Protein AF-A0A085ASD5-F1 (afdb_monomer_lite)

Foldseek 3Di:
DPPVVQDPDKDWQDDPPVVQVVVCVVPPFDLVLLLVLLVVLLLVLQVVLLVQLLVLCCQAFVFPDSVVQCVQFDRWDWAPDPDSDHITTITDGNQAWDFQLGFDFDKDWDDDDDQPDADPVPRHGDDPVRPPDFGKIWTAGPHNLGIDIDTQWDADPVSSWIWHADPVRDIDTDTRRRCPVSVVVSVVPRSVCSNVSSVVSSVVSSVVCVVVVVSVVVVD

Organism: NCBI:txid1005994

Structure (mmCIF, N/CA/C/O backbone):
data_AF-A0A085ASD5-F1
#
_entry.id   AF-A0A085ASD5-F1
#
loop_
_atom_site.group_PDB
_atom_site.id
_atom_site.type_symbol
_atom_site.label_atom_id
_atom_site.label_alt_id
_atom_site.label_comp_id
_atom_site.label_asym_id
_atom_site.label_entity_id
_atom_site.label_seq_id
_atom_site.pdbx_PDB_ins_code
_atom_site.Cartn_x
_atom_site.Cartn_y
_atom_site.Cartn_z
_atom_site.occupancy
_atom_site.B_iso_or_equiv
_atom_site.auth_seq_id
_atom_site.auth_comp_id
_atom_site.auth_asym_id
_atom_site.auth_atom_id
_atom_site.pdbx_PDB_model_num
ATOM 1 N N . MET A 1 1 ? -14.469 -1.969 -24.302 1.00 34.47 1 MET A N 1
ATOM 2 C CA . MET A 1 1 ? -14.494 -3.215 -23.502 1.00 34.47 1 MET A CA 1
ATOM 3 C C . MET A 1 1 ? -13.317 -3.413 -22.523 1.00 34.47 1 MET A C 1
ATOM 5 O O . MET A 1 1 ? -13.293 -4.420 -21.838 1.00 34.47 1 MET A O 1
ATOM 9 N N . ALA A 1 2 ? -12.369 -2.471 -22.358 1.00 28.56 2 ALA A N 1
ATOM 10 C CA . ALA A 1 2 ? -11.235 -2.626 -21.415 1.00 28.56 2 ALA A CA 1
ATOM 11 C C . ALA A 1 2 ? -11.349 -1.794 -20.113 1.00 28.56 2 ALA A C 1
ATOM 13 O O . ALA A 1 2 ? -10.439 -1.814 -19.290 1.00 28.56 2 ALA A O 1
ATOM 14 N N . ARG A 1 3 ? -12.439 -1.031 -19.936 1.00 26.61 3 ARG A N 1
ATOM 15 C CA . ARG A 1 3 ? -12.666 -0.159 -18.766 1.00 26.61 3 ARG A CA 1
ATOM 16 C C . ARG A 1 3 ? -13.569 -0.774 -17.691 1.00 26.61 3 ARG A C 1
ATOM 18 O O . ARG A 1 3 ? -13.494 -0.336 -16.552 1.00 26.61 3 ARG A O 1
ATOM 25 N N . GLU A 1 4 ? -14.362 -1.792 -18.022 1.00 27.16 4 GLU A N 1
ATOM 26 C CA . GLU A 1 4 ? -15.322 -2.406 -17.084 1.00 27.16 4 GLU A CA 1
ATOM 27 C C . GLU A 1 4 ? -14.707 -3.450 -16.145 1.00 27.16 4 GLU A C 1
ATOM 29 O O . GLU A 1 4 ? -15.242 -3.700 -15.072 1.00 27.16 4 GLU A O 1
ATOM 34 N N . ARG A 1 5 ? -13.534 -4.006 -16.465 1.00 30.27 5 ARG A N 1
ATOM 35 C CA . ARG A 1 5 ? -12.870 -5.021 -15.621 1.00 30.27 5 ARG A CA 1
ATOM 36 C C . ARG A 1 5 ? -12.069 -4.446 -14.436 1.00 30.27 5 ARG A C 1
ATOM 38 O O . ARG A 1 5 ? -11.210 -5.128 -13.898 1.00 30.27 5 ARG A O 1
ATOM 45 N N . VAL A 1 6 ? -12.304 -3.192 -14.037 1.00 39.44 6 VAL A N 1
ATOM 46 C CA . VAL A 1 6 ? -11.441 -2.451 -13.085 1.00 39.44 6 VAL A CA 1
ATOM 47 C C . VAL A 1 6 ? -11.936 -2.491 -11.623 1.00 39.44 6 VAL A C 1
ATOM 49 O O . VAL A 1 6 ? -11.286 -1.917 -10.757 1.00 39.44 6 VAL A O 1
ATOM 52 N N . LEU A 1 7 ? -13.058 -3.146 -11.292 1.00 36.91 7 LEU A N 1
ATOM 53 C CA . LEU A 1 7 ? -13.771 -2.813 -10.038 1.00 36.91 7 LEU A CA 1
ATOM 54 C C . LEU A 1 7 ? -14.127 -3.930 -9.039 1.00 36.91 7 LEU A C 1
ATOM 56 O O . LEU A 1 7 ? -14.808 -3.628 -8.066 1.00 36.91 7 LEU A O 1
ATOM 60 N N . HIS A 1 8 ? -13.662 -5.174 -9.172 1.00 36.97 8 HIS A N 1
ATOM 61 C CA . HIS A 1 8 ? -14.221 -6.264 -8.345 1.00 36.97 8 HIS A CA 1
ATOM 62 C C . HIS A 1 8 ? -13.188 -7.047 -7.523 1.00 36.97 8 HIS A C 1
ATOM 64 O O . HIS A 1 8 ? -13.174 -8.268 -7.552 1.00 36.97 8 HIS A O 1
ATOM 70 N N . GLY A 1 9 ? -12.342 -6.342 -6.768 1.00 44.03 9 GLY A N 1
ATOM 71 C CA . GLY A 1 9 ? -11.476 -6.943 -5.745 1.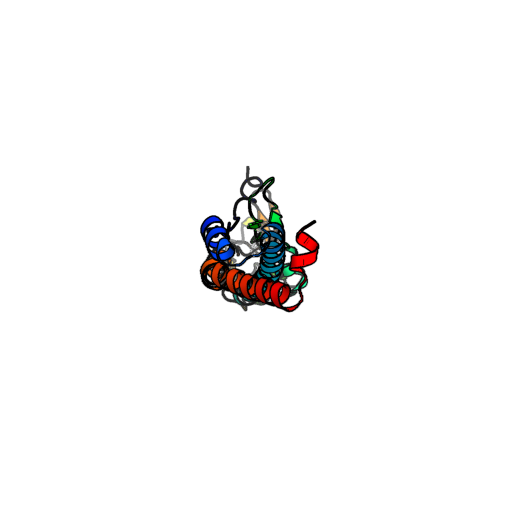00 44.03 9 GLY A CA 1
ATOM 72 C C . GLY A 1 9 ? -11.807 -6.359 -4.378 1.00 44.03 9 GLY A C 1
ATOM 73 O O . GLY A 1 9 ? -11.183 -5.389 -3.953 1.00 44.03 9 GLY A O 1
ATOM 74 N N . ASN A 1 10 ? -12.849 -6.879 -3.734 1.00 46.62 10 ASN A N 1
ATOM 75 C CA . ASN A 1 10 ? -13.218 -6.489 -2.381 1.00 46.62 10 ASN A CA 1
ATOM 76 C C . ASN A 1 10 ? -12.980 -7.676 -1.455 1.00 46.62 10 ASN A C 1
ATOM 78 O O . ASN A 1 10 ? -13.635 -8.697 -1.631 1.00 46.62 10 ASN A O 1
ATOM 82 N N . ALA A 1 11 ? -12.109 -7.519 -0.462 1.00 51.12 11 ALA A N 1
ATOM 83 C CA . ALA A 1 11 ? -12.072 -8.444 0.659 1.00 51.12 11 ALA A CA 1
ATOM 84 C C . ALA A 1 11 ? -13.231 -8.093 1.602 1.00 51.12 11 ALA A C 1
ATOM 86 O O . ALA A 1 11 ? -13.309 -6.962 2.098 1.00 51.12 11 ALA A O 1
ATOM 87 N N . VAL A 1 12 ? -14.156 -9.032 1.783 1.00 48.50 12 VAL A N 1
ATOM 88 C CA . VAL A 1 12 ? -15.207 -8.956 2.803 1.00 48.50 12 VAL A CA 1
ATOM 89 C C . VAL A 1 12 ? -14.705 -9.764 3.989 1.00 48.50 12 VAL A C 1
ATOM 91 O O . VAL A 1 12 ? -14.361 -10.929 3.826 1.00 48.50 12 VAL A O 1
ATOM 94 N N . ILE A 1 13 ? -14.606 -9.125 5.152 1.00 53.03 13 ILE A N 1
ATOM 95 C CA . ILE A 1 13 ? -14.305 -9.816 6.405 1.00 53.03 13 ILE A CA 1
ATOM 96 C C . ILE A 1 13 ? -15.662 -10.223 6.981 1.00 53.03 13 ILE A C 1
ATOM 98 O O . ILE A 1 13 ? -16.419 -9.348 7.403 1.00 53.03 13 ILE A O 1
ATOM 102 N N . ASP A 1 14 ? -15.976 -11.514 6.930 1.00 50.25 14 ASP A N 1
ATOM 103 C CA . ASP A 1 14 ? -17.171 -12.084 7.554 1.00 50.25 14 ASP A CA 1
ATOM 104 C C . ASP A 1 14 ? -16.807 -12.510 8.980 1.00 50.25 14 ASP A C 1
ATOM 106 O O . ASP A 1 14 ? -15.836 -13.237 9.173 1.00 50.25 14 ASP A O 1
ATOM 110 N N . ILE A 1 15 ? -17.512 -11.989 9.982 1.00 56.97 15 ILE A N 1
ATOM 111 C CA . ILE A 1 15 ? -17.282 -12.311 11.398 1.00 56.97 15 ILE A CA 1
ATOM 112 C C . ILE A 1 15 ? -18.615 -12.798 11.958 1.00 56.97 15 ILE A C 1
ATOM 114 O O . ILE A 1 15 ? -19.622 -12.125 11.740 1.00 56.97 15 ILE A O 1
ATOM 118 N N . ASP A 1 16 ? -18.640 -13.920 12.688 1.00 56.75 16 ASP A N 1
ATOM 119 C CA . ASP A 1 16 ? -19.875 -14.428 13.300 1.00 56.75 16 ASP A CA 1
ATOM 120 C C . ASP A 1 16 ? -20.334 -13.503 14.441 1.00 56.75 16 ASP A C 1
ATOM 122 O O . ASP A 1 16 ? -19.794 -13.442 15.548 1.00 56.75 16 ASP A O 1
ATOM 126 N N . VAL A 1 17 ? -21.348 -12.713 14.117 1.00 57.09 17 VAL A N 1
ATOM 127 C CA . VAL A 1 17 ? -21.939 -11.681 14.964 1.00 57.09 17 VAL A CA 1
ATOM 128 C C . VAL A 1 17 ? -22.876 -12.268 16.022 1.00 57.09 17 VAL A C 1
ATOM 130 O O . VAL A 1 17 ? -23.017 -11.701 17.111 1.00 57.09 17 VAL A O 1
ATOM 133 N N . ASP A 1 18 ? -23.542 -13.379 15.715 1.00 56.56 18 ASP A N 1
ATOM 134 C CA . ASP A 1 18 ? -24.603 -13.924 16.562 1.00 56.56 18 ASP A CA 1
ATOM 135 C C . ASP A 1 18 ? -24.022 -14.626 17.792 1.00 56.56 18 ASP A C 1
ATOM 137 O O . ASP A 1 18 ? -24.608 -14.579 18.880 1.00 56.56 18 ASP A O 1
ATOM 141 N N . GLU A 1 19 ? -22.834 -15.213 17.657 1.00 58.34 19 GLU A N 1
ATOM 142 C CA . GLU A 1 19 ? -22.088 -15.788 18.775 1.00 58.34 19 GLU A CA 1
ATOM 143 C C . GLU A 1 19 ? -21.644 -14.715 19.785 1.00 58.34 19 GLU A C 1
ATOM 145 O O . GLU A 1 19 ? -21.803 -14.888 20.997 1.00 58.34 19 GLU A O 1
ATOM 150 N N . LEU A 1 20 ? -21.213 -13.544 19.304 1.00 61.12 20 LEU A N 1
ATOM 151 C CA . LEU A 1 20 ? -20.813 -12.414 20.153 1.00 61.12 20 LEU A CA 1
ATOM 152 C C . LEU A 1 20 ? -21.977 -11.829 20.961 1.00 61.12 20 LEU A C 1
ATOM 154 O O . LEU A 1 20 ? -21.801 -11.455 22.123 1.00 61.12 20 LEU A O 1
ATOM 158 N N . VAL A 1 21 ? -23.176 -11.763 20.375 1.00 58.72 21 VAL A N 1
ATOM 159 C CA . VAL A 1 21 ? -24.384 -11.302 21.079 1.00 58.72 21 VAL A CA 1
ATOM 160 C C . VAL A 1 21 ? -24.800 -12.299 22.166 1.00 58.72 21 VAL A C 1
ATOM 162 O O . VAL A 1 21 ? -25.191 -11.872 23.253 1.00 58.72 21 VAL A O 1
ATOM 165 N N . LYS A 1 22 ? -24.666 -13.610 21.923 1.00 63.97 22 LYS A N 1
ATOM 166 C CA . LYS A 1 22 ? -24.933 -14.654 22.931 1.00 63.97 22 LYS A CA 1
ATOM 167 C C . LYS A 1 22 ? -23.943 -14.596 24.095 1.00 63.97 22 LYS A C 1
ATOM 169 O O . LYS A 1 22 ? -24.359 -14.673 25.247 1.00 63.97 22 LYS A O 1
ATOM 174 N N . LEU A 1 23 ? -22.656 -14.393 23.809 1.00 60.12 23 LEU A N 1
ATOM 175 C CA . LEU A 1 23 ? -21.607 -14.229 24.822 1.00 60.12 23 LEU A CA 1
ATOM 176 C C . LEU A 1 23 ? -21.844 -12.984 25.687 1.00 60.12 23 LEU A C 1
ATOM 178 O O . LEU A 1 23 ? -21.641 -13.001 26.900 1.00 60.12 23 LEU A O 1
ATOM 182 N N . ALA A 1 24 ? -22.329 -11.909 25.067 1.00 57.88 24 ALA A N 1
ATOM 183 C CA . ALA A 1 24 ? -22.632 -10.664 25.751 1.00 57.88 24 ALA A CA 1
ATOM 184 C C . ALA A 1 24 ? -23.946 -10.700 26.551 1.00 57.88 24 ALA A C 1
ATOM 186 O O . ALA A 1 24 ? -24.050 -9.961 27.521 1.00 57.88 24 ALA A O 1
ATOM 187 N N . ALA A 1 25 ? -24.904 -11.575 26.218 1.00 55.56 25 ALA A N 1
ATOM 188 C CA . ALA A 1 25 ? -26.115 -11.798 27.018 1.00 55.56 25 ALA A CA 1
ATOM 189 C C . ALA A 1 25 ? -25.825 -12.390 28.414 1.00 55.56 25 ALA A C 1
ATOM 191 O O . ALA A 1 25 ? -26.662 -12.291 29.306 1.00 55.56 25 ALA A O 1
ATOM 192 N N . GLY A 1 26 ? -24.634 -12.969 28.621 1.00 61.75 26 GLY A N 1
ATOM 193 C CA . GLY A 1 26 ? -24.139 -13.357 29.947 1.00 61.75 26 GLY A CA 1
ATOM 194 C C . GLY A 1 26 ? -23.690 -12.174 30.817 1.00 61.75 26 GLY A C 1
ATOM 195 O O . GLY A 1 26 ? -23.498 -12.333 32.020 1.00 61.75 26 GLY A O 1
ATOM 196 N N . PHE A 1 27 ? -23.540 -10.985 30.232 1.00 62.97 27 PHE A N 1
ATOM 197 C CA . PHE A 1 27 ? -23.292 -9.740 30.945 1.00 62.97 27 PHE A CA 1
ATOM 198 C C . PHE A 1 27 ? -24.590 -8.921 30.940 1.00 62.97 27 PHE A C 1
ATOM 200 O O . PHE A 1 27 ? -25.217 -8.776 29.896 1.00 62.97 27 PHE A O 1
ATOM 207 N N . ASP A 1 28 ? -24.996 -8.362 32.084 1.00 70.38 28 ASP A N 1
ATOM 208 C CA . ASP A 1 28 ? -26.197 -7.514 32.221 1.00 70.38 28 ASP A CA 1
ATOM 209 C C . ASP A 1 28 ? -25.999 -6.138 31.543 1.00 70.38 28 ASP A C 1
ATOM 211 O O . ASP A 1 28 ? -25.935 -5.084 32.175 1.00 70.38 28 ASP A O 1
ATOM 215 N N . VAL A 1 29 ? -25.757 -6.150 30.230 1.00 74.81 29 VAL A N 1
ATOM 216 C CA . VAL A 1 29 ? -25.333 -5.000 29.433 1.00 74.81 29 VAL A CA 1
ATOM 217 C C . VAL A 1 29 ? -26.315 -4.786 28.284 1.00 74.81 29 VAL A C 1
ATOM 219 O O . VAL A 1 29 ? -26.573 -5.709 27.509 1.00 74.81 29 VAL A O 1
ATOM 222 N N . PRO A 1 30 ? -26.813 -3.552 28.078 1.00 79.56 30 PRO A N 1
ATOM 223 C CA . PRO A 1 30 ? -27.724 -3.258 26.981 1.00 79.56 30 PRO A CA 1
ATOM 224 C C . PRO A 1 30 ? -27.123 -3.570 25.606 1.00 79.56 30 PRO A C 1
ATOM 226 O O . PRO A 1 30 ? -25.987 -3.191 25.302 1.00 79.56 30 PRO A O 1
ATOM 229 N N . ARG A 1 31 ? -27.941 -4.134 24.708 1.00 76.00 31 ARG A N 1
ATOM 230 C CA . ARG A 1 31 ? -27.578 -4.413 23.302 1.00 76.00 31 ARG A CA 1
ATOM 231 C C . ARG A 1 31 ? -27.015 -3.193 22.563 1.00 76.00 31 ARG A C 1
ATOM 233 O O . ARG A 1 31 ? -26.083 -3.310 21.770 1.00 76.00 31 ARG A O 1
ATOM 240 N N . LYS A 1 32 ? -27.525 -1.998 22.875 1.00 80.38 32 LYS A N 1
ATOM 241 C CA . LYS A 1 32 ? -27.049 -0.705 22.348 1.00 80.38 32 LYS A CA 1
ATOM 242 C C . LYS A 1 32 ? -25.569 -0.456 22.667 1.00 80.38 32 LYS A C 1
ATOM 244 O O . LYS A 1 32 ? -24.823 0.007 21.803 1.00 80.38 32 LYS A O 1
ATOM 249 N N . THR A 1 33 ? -25.124 -0.813 23.870 1.00 83.06 33 THR A N 1
ATOM 250 C CA . THR A 1 33 ? -23.724 -0.691 24.302 1.00 83.06 33 THR A CA 1
ATOM 251 C C . THR A 1 33 ? -22.826 -1.645 23.523 1.00 83.06 33 THR A C 1
ATOM 253 O O . THR A 1 33 ? -21.754 -1.237 23.076 1.00 83.06 33 THR A O 1
ATOM 256 N N . ILE A 1 34 ? -23.284 -2.881 23.309 1.00 81.38 34 ILE A N 1
ATOM 257 C CA . ILE A 1 34 ? -22.572 -3.904 22.531 1.00 81.38 34 ILE A CA 1
ATOM 258 C C . ILE A 1 34 ? -22.372 -3.423 21.089 1.00 81.38 34 ILE A C 1
ATOM 260 O O . ILE A 1 34 ? -21.242 -3.380 20.607 1.00 81.38 34 ILE A O 1
ATOM 264 N N . HIS A 1 35 ? -23.433 -2.943 20.431 1.00 78.69 35 HIS A N 1
ATOM 265 C CA . HIS A 1 35 ? -23.348 -2.394 19.072 1.00 78.69 35 HIS A CA 1
ATOM 266 C C . HIS A 1 35 ? -22.395 -1.191 18.982 1.00 78.69 35 HIS A C 1
ATOM 268 O O . HIS A 1 35 ? -21.600 -1.086 18.047 1.00 78.69 35 HIS A O 1
ATOM 274 N N . LYS A 1 36 ? -22.425 -0.280 19.965 1.00 83.38 36 LYS A N 1
ATOM 275 C CA . LYS A 1 36 ? -21.491 0.857 20.008 1.00 83.38 36 LYS A CA 1
ATOM 276 C C . LYS A 1 36 ? -20.044 0.406 20.184 1.00 83.38 36 LYS A C 1
ATOM 278 O O . LYS A 1 36 ? -19.165 0.938 19.506 1.00 83.38 36 LYS A O 1
ATOM 283 N N . ALA A 1 37 ? -19.796 -0.544 21.086 1.00 85.94 37 ALA A N 1
ATOM 284 C CA . ALA A 1 37 ? -18.465 -1.096 21.306 1.00 85.94 37 ALA A CA 1
ATOM 285 C C . ALA A 1 37 ? -17.936 -1.756 20.027 1.00 85.94 37 ALA A C 1
ATOM 287 O O . ALA A 1 37 ? -16.806 -1.492 19.621 1.00 85.94 37 ALA A O 1
ATOM 288 N N . TRP A 1 38 ? -18.792 -2.513 19.339 1.00 83.31 38 TRP A N 1
ATOM 289 C CA . TRP A 1 38 ? -18.482 -3.136 18.058 1.00 83.31 38 TRP A CA 1
ATOM 290 C C . TRP A 1 38 ? -18.127 -2.118 16.971 1.00 83.31 38 TRP A C 1
ATOM 292 O O . TRP A 1 38 ? -17.049 -2.185 16.386 1.00 83.31 38 TRP A O 1
ATOM 302 N N . GLY A 1 39 ? -18.967 -1.103 16.752 1.00 82.19 39 GLY A N 1
ATOM 303 C CA . GLY A 1 39 ? -18.699 -0.074 15.742 1.00 82.19 39 GLY A CA 1
ATOM 304 C C . GLY A 1 39 ? -17.401 0.708 16.002 1.00 82.19 39 GLY A C 1
ATOM 305 O O . GLY A 1 39 ? -16.709 1.106 15.062 1.00 82.19 39 GLY A O 1
ATOM 306 N N . VAL A 1 40 ? -17.025 0.925 17.269 1.00 86.88 40 VAL A N 1
ATOM 307 C CA . VAL A 1 40 ? -15.732 1.539 17.628 1.00 86.88 40 VAL A CA 1
ATOM 308 C C . VAL A 1 40 ? -14.568 0.571 17.410 1.00 86.88 40 VAL A C 1
ATOM 310 O O . VAL A 1 40 ? -13.535 0.981 16.875 1.00 86.88 40 VAL A O 1
ATOM 313 N N . ALA A 1 41 ? -14.725 -0.697 17.789 1.00 88.25 41 ALA A N 1
ATOM 314 C CA . ALA A 1 41 ? -13.717 -1.730 17.588 1.00 88.25 41 ALA A CA 1
ATOM 315 C C . ALA A 1 41 ? -13.391 -1.919 16.109 1.00 88.25 41 ALA A C 1
ATOM 317 O O . ALA A 1 41 ? -12.221 -1.872 15.728 1.00 88.25 41 ALA A O 1
ATOM 318 N N . LEU A 1 42 ? -14.421 -1.993 15.268 1.00 83.88 42 LEU A N 1
ATOM 319 C CA . LEU A 1 42 ? -14.269 -2.052 13.825 1.00 83.88 42 LEU A CA 1
ATOM 320 C C . LEU A 1 42 ? -13.524 -0.835 13.274 1.00 83.88 42 LEU A C 1
ATOM 322 O O . LEU A 1 42 ? -12.568 -0.989 12.521 1.00 83.88 42 LEU A O 1
ATOM 326 N N . LYS A 1 43 ? -13.878 0.387 13.689 1.00 83.88 43 LYS A N 1
ATOM 327 C CA . LYS A 1 43 ? -13.141 1.599 13.276 1.00 83.88 43 LYS A CA 1
ATOM 328 C C . LYS A 1 43 ? -11.653 1.511 13.613 1.00 83.88 43 LYS A C 1
ATOM 330 O O . LYS A 1 43 ? -10.815 1.832 12.770 1.00 83.88 43 LYS A O 1
ATOM 335 N N . LYS A 1 44 ? -11.325 1.085 14.836 1.00 88.12 44 LYS A N 1
ATOM 336 C CA . LYS A 1 44 ? -9.939 0.937 15.305 1.00 88.12 44 LYS A CA 1
ATOM 337 C C . LYS A 1 44 ? -9.201 -0.143 14.507 1.00 88.12 44 LYS A C 1
ATOM 339 O O . LYS A 1 44 ? -8.112 0.128 14.000 1.00 88.12 44 LYS A O 1
ATOM 344 N N . ALA A 1 45 ? -9.820 -1.310 14.319 1.00 86.56 45 ALA A N 1
ATOM 345 C CA . ALA A 1 45 ? -9.283 -2.396 13.504 1.00 86.56 45 ALA A CA 1
ATOM 346 C C . ALA A 1 45 ? -9.014 -1.936 12.072 1.00 86.56 45 ALA A C 1
ATOM 348 O O . ALA A 1 45 ? -7.906 -2.095 11.570 1.00 86.56 45 ALA A O 1
ATOM 349 N N . ALA A 1 46 ? -9.974 -1.261 11.447 1.00 83.12 46 ALA A N 1
ATOM 350 C CA . A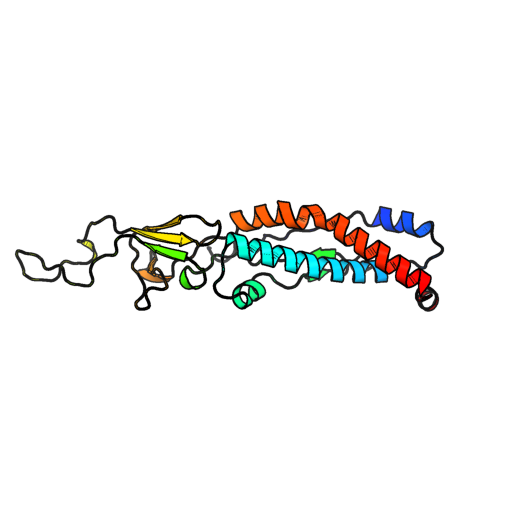LA A 1 46 ? -9.871 -0.799 10.074 1.00 83.12 46 ALA A CA 1
ATOM 351 C C . ALA A 1 46 ? -8.699 0.175 9.851 1.00 83.12 46 ALA A C 1
ATOM 353 O O . ALA A 1 46 ? -8.001 0.092 8.839 1.00 83.12 46 ALA A O 1
ATOM 354 N N . ILE A 1 47 ? -8.447 1.087 10.800 1.00 86.12 47 ILE A N 1
ATOM 355 C CA . ILE A 1 47 ? -7.289 1.998 10.757 1.00 86.12 47 ILE A CA 1
ATOM 356 C C . ILE A 1 47 ? -5.979 1.200 10.813 1.00 86.12 47 ILE A C 1
ATOM 358 O O . ILE A 1 47 ? -5.061 1.459 10.028 1.00 86.12 47 ILE A O 1
ATOM 362 N N . THR A 1 48 ? -5.898 0.217 11.710 1.00 88.81 48 THR A N 1
ATOM 363 C CA . THR A 1 48 ? -4.720 -0.642 11.867 1.00 88.81 48 THR A CA 1
ATOM 364 C C . THR A 1 48 ? -4.489 -1.515 10.631 1.00 88.81 48 THR A C 1
ATOM 366 O O . THR A 1 48 ? -3.378 -1.520 10.101 1.00 88.81 48 THR A O 1
ATOM 369 N N . LEU A 1 49 ? -5.528 -2.171 10.106 1.00 84.81 49 LEU A N 1
ATOM 370 C CA . LEU A 1 49 ? -5.470 -2.981 8.883 1.00 84.81 49 LEU A CA 1
ATOM 371 C C . LEU A 1 49 ? -5.052 -2.142 7.674 1.00 84.81 49 LEU A C 1
ATOM 373 O O . LEU A 1 49 ? -4.191 -2.556 6.897 1.00 84.81 49 LEU A O 1
ATOM 377 N N . ARG A 1 50 ? -5.568 -0.912 7.550 1.00 84.31 50 ARG A N 1
ATOM 378 C CA . ARG A 1 50 ? -5.127 0.028 6.512 1.00 84.31 50 ARG A CA 1
ATOM 379 C C . ARG A 1 50 ? -3.637 0.339 6.635 1.00 84.31 50 ARG A C 1
ATOM 381 O O . ARG A 1 50 ? -2.934 0.360 5.627 1.00 84.31 50 ARG A O 1
ATOM 388 N N . ARG A 1 51 ? -3.145 0.594 7.850 1.00 87.56 51 ARG A N 1
ATOM 389 C CA . ARG A 1 51 ? -1.723 0.875 8.089 1.00 87.56 51 ARG A CA 1
ATOM 390 C C . ARG A 1 51 ? -0.845 -0.327 7.739 1.00 87.56 51 ARG A C 1
ATOM 392 O O . ARG A 1 51 ? 0.166 -0.133 7.071 1.00 87.56 51 ARG A O 1
ATOM 399 N N . ARG A 1 52 ? -1.245 -1.541 8.132 1.00 88.69 52 ARG A N 1
ATOM 400 C CA . ARG A 1 52 ? -0.554 -2.786 7.753 1.00 88.69 52 ARG A CA 1
ATOM 401 C C . ARG A 1 52 ? -0.529 -2.959 6.232 1.00 88.69 52 ARG A C 1
ATOM 403 O O . ARG A 1 52 ? 0.540 -3.091 5.655 1.00 88.69 52 ARG A O 1
ATOM 410 N N . SER A 1 53 ? -1.667 -2.773 5.568 1.00 85.00 53 SER A N 1
ATOM 411 C CA . SER A 1 53 ? -1.769 -2.836 4.102 1.00 85.00 53 SER A CA 1
ATOM 412 C C . SER A 1 53 ? -0.869 -1.822 3.385 1.00 85.00 53 SER A C 1
ATOM 414 O O . SER A 1 53 ? -0.273 -2.126 2.355 1.00 85.00 53 SER A O 1
ATOM 416 N N . LEU A 1 54 ? -0.751 -0.598 3.917 1.00 87.19 54 LEU A N 1
ATOM 417 C CA . LEU A 1 54 ? 0.164 0.417 3.383 1.00 87.19 54 LEU A CA 1
ATOM 418 C C . LEU A 1 54 ? 1.632 -0.010 3.502 1.00 87.19 54 LEU A C 1
ATOM 420 O O . LEU A 1 54 ? 2.424 0.322 2.617 1.00 87.19 54 LEU A O 1
ATOM 424 N N . ASN A 1 55 ? 1.988 -0.724 4.571 1.00 89.75 55 ASN A N 1
ATOM 425 C CA . ASN A 1 55 ? 3.327 -1.276 4.746 1.00 89.75 55 ASN A CA 1
ATOM 426 C C . ASN A 1 55 ? 3.577 -2.417 3.754 1.00 89.75 55 ASN A C 1
ATOM 428 O O . ASN A 1 55 ? 4.573 -2.357 3.043 1.00 89.75 55 ASN A O 1
ATOM 432 N N . GLU A 1 56 ? 2.645 -3.361 3.600 1.00 88.50 56 GLU A N 1
ATOM 433 C CA . GLU A 1 56 ? 2.777 -4.437 2.604 1.00 88.50 56 GLU A CA 1
ATOM 434 C C . GLU A 1 56 ? 2.936 -3.878 1.184 1.00 88.50 56 GLU A C 1
ATOM 436 O O . GLU A 1 56 ? 3.829 -4.273 0.434 1.00 88.50 56 GLU A O 1
ATOM 441 N N . PHE A 1 57 ? 2.141 -2.863 0.828 1.00 87.88 57 PHE A N 1
ATOM 442 C CA . PHE A 1 57 ? 2.293 -2.176 -0.453 1.00 87.88 57 PHE A CA 1
ATOM 443 C C . PHE A 1 57 ? 3.683 -1.544 -0.603 1.00 87.88 57 PHE A C 1
ATOM 445 O O . PHE A 1 57 ? 4.264 -1.561 -1.690 1.00 87.88 57 PHE A O 1
ATOM 452 N N . LYS A 1 58 ? 4.208 -0.930 0.463 1.00 90.12 58 LYS A N 1
ATOM 453 C CA . LYS A 1 58 ? 5.518 -0.273 0.446 1.00 90.12 58 LYS A CA 1
ATOM 454 C C . LYS A 1 58 ? 6.635 -1.281 0.183 1.00 90.12 58 LYS A C 1
ATOM 456 O O . LYS A 1 58 ? 7.505 -0.963 -0.627 1.00 90.12 58 LYS A O 1
ATOM 461 N N . GLU A 1 59 ? 6.587 -2.450 0.814 1.00 91.25 59 GLU A N 1
ATOM 462 C CA . GLU A 1 59 ? 7.588 -3.507 0.629 1.00 91.25 59 GLU A CA 1
ATOM 463 C C . GLU A 1 59 ? 7.530 -4.087 -0.794 1.00 91.25 59 GLU A C 1
ATOM 465 O O . GLU A 1 59 ? 8.548 -4.160 -1.487 1.00 91.25 59 GLU A O 1
ATOM 470 N N . VAL A 1 60 ? 6.328 -4.373 -1.310 1.00 90.12 60 VAL A N 1
ATOM 471 C CA . VAL A 1 60 ? 6.180 -4.925 -2.666 1.00 90.12 60 VAL A CA 1
ATOM 472 C C . VAL A 1 60 ? 6.540 -3.897 -3.739 1.00 90.12 60 VAL A C 1
ATOM 474 O O . VAL A 1 60 ? 7.344 -4.172 -4.628 1.00 90.12 60 VAL A O 1
ATOM 477 N N . ALA A 1 61 ? 5.943 -2.704 -3.696 1.00 88.56 61 ALA A N 1
ATOM 478 C CA . ALA A 1 61 ? 6.013 -1.758 -4.806 1.00 88.56 61 ALA A CA 1
ATOM 479 C C . ALA A 1 61 ? 7.167 -0.752 -4.715 1.00 88.56 61 ALA A C 1
ATOM 481 O O . ALA A 1 61 ? 7.503 -0.129 -5.723 1.00 88.56 61 ALA A O 1
ATOM 482 N N . ALA A 1 62 ? 7.748 -0.548 -3.529 1.00 93.00 62 ALA A N 1
ATOM 483 C CA . ALA A 1 62 ? 8.757 0.478 -3.268 1.00 93.00 62 ALA A CA 1
ATOM 484 C C . ALA A 1 62 ? 8.387 1.849 -3.888 1.00 93.00 62 ALA A C 1
ATOM 486 O O . ALA A 1 62 ? 9.094 2.371 -4.756 1.00 93.00 62 ALA A O 1
ATOM 487 N N . PRO A 1 63 ? 7.261 2.466 -3.485 1.00 92.75 63 PRO A N 1
ATOM 488 C CA . PRO A 1 63 ? 6.789 3.725 -4.056 1.00 92.75 63 PRO A CA 1
ATOM 489 C C . PRO A 1 63 ? 7.784 4.870 -3.808 1.00 92.75 63 PRO A C 1
ATOM 491 O O . PRO A 1 63 ? 8.437 4.952 -2.764 1.00 92.75 63 PRO A O 1
ATOM 494 N N . ARG A 1 64 ? 7.855 5.835 -4.734 1.00 92.00 64 ARG A N 1
ATOM 495 C CA . ARG A 1 64 ? 8.600 7.088 -4.499 1.00 92.00 64 ARG A CA 1
ATOM 496 C C . ARG A 1 64 ? 7.898 8.023 -3.518 1.00 92.00 64 ARG A C 1
ATOM 498 O O . ARG A 1 64 ? 8.564 8.803 -2.849 1.00 92.00 64 ARG A O 1
ATOM 505 N N . SER A 1 65 ? 6.567 7.958 -3.445 1.00 90.94 65 SER A N 1
ATOM 506 C CA . SER A 1 65 ? 5.748 8.804 -2.575 1.00 90.94 65 SER A CA 1
ATOM 507 C C . SER A 1 65 ? 4.667 7.984 -1.884 1.00 90.94 65 SER A C 1
ATOM 509 O O . SER A 1 65 ? 3.837 7.363 -2.548 1.00 90.94 65 SER A O 1
ATOM 511 N N . MET A 1 66 ? 4.624 8.050 -0.553 1.00 86.31 66 MET A N 1
ATOM 512 C CA . MET A 1 66 ? 3.550 7.424 0.224 1.00 86.31 66 MET A CA 1
ATOM 513 C C . MET A 1 66 ? 2.196 8.086 -0.032 1.00 86.31 66 MET A C 1
ATOM 515 O O . MET A 1 66 ? 1.183 7.400 -0.048 1.00 86.31 66 MET A O 1
ATOM 519 N N . ALA A 1 67 ? 2.160 9.385 -0.349 1.00 86.94 67 ALA A N 1
ATOM 520 C CA . ALA A 1 67 ? 0.915 10.077 -0.683 1.00 86.94 67 ALA A CA 1
ATOM 521 C C . ALA A 1 67 ? 0.244 9.520 -1.952 1.00 86.94 67 ALA A C 1
ATOM 523 O O . ALA A 1 67 ? -0.973 9.616 -2.102 1.00 86.94 67 ALA A O 1
ATOM 524 N N . MET A 1 68 ? 1.026 8.949 -2.876 1.00 84.75 68 MET A N 1
ATOM 525 C CA . MET A 1 68 ? 0.501 8.247 -4.050 1.00 84.75 68 MET A CA 1
ATOM 526 C C . MET A 1 68 ? -0.166 6.928 -3.647 1.00 84.75 68 MET A C 1
ATOM 528 O O . MET A 1 68 ? -1.238 6.610 -4.154 1.00 84.75 68 MET A O 1
ATOM 532 N N . VAL A 1 69 ? 0.423 6.206 -2.693 1.00 81.44 69 VAL A N 1
ATOM 533 C CA . VAL A 1 69 ? -0.124 4.947 -2.174 1.00 81.44 69 VAL A CA 1
ATOM 534 C C . VAL A 1 69 ? -1.372 5.180 -1.333 1.00 81.44 69 VAL A C 1
ATOM 536 O O . VAL A 1 69 ? -2.383 4.519 -1.549 1.00 81.44 69 VAL A O 1
ATOM 539 N N . SER A 1 70 ? -1.355 6.168 -0.438 1.00 80.00 70 SER A N 1
ATOM 540 C CA . SER A 1 70 ? -2.505 6.498 0.412 1.00 80.00 70 SER A CA 1
ATOM 541 C C . SER A 1 70 ? -3.741 6.920 -0.385 1.00 80.00 70 SER A C 1
ATOM 543 O O . SER A 1 70 ? -4.858 6.726 0.080 1.00 80.00 70 SER A O 1
ATOM 545 N N . ARG A 1 71 ? -3.557 7.473 -1.593 1.00 78.94 71 ARG A N 1
ATOM 546 C CA . ARG A 1 71 ? -4.652 7.770 -2.535 1.00 78.94 71 ARG A CA 1
ATOM 547 C C . ARG A 1 71 ? -5.217 6.526 -3.225 1.00 78.94 71 ARG A C 1
ATOM 549 O O . ARG A 1 71 ? -6.317 6.588 -3.758 1.00 78.94 71 ARG A O 1
ATOM 556 N N . ARG A 1 72 ? -4.460 5.428 -3.257 1.00 72.88 72 ARG A N 1
ATOM 557 C CA . ARG A 1 72 ? -4.839 4.163 -3.905 1.00 72.88 72 ARG A CA 1
ATOM 558 C C . ARG A 1 72 ? -5.454 3.170 -2.930 1.00 72.88 72 ARG A C 1
ATOM 560 O O . ARG A 1 72 ? -6.398 2.483 -3.297 1.00 72.88 72 ARG A O 1
ATOM 567 N N . ILE A 1 73 ? -4.941 3.104 -1.704 1.00 73.38 73 ILE A N 1
ATOM 568 C CA . ILE A 1 73 ? -5.566 2.342 -0.620 1.00 73.38 73 ILE A CA 1
ATOM 569 C C . ILE A 1 73 ? -6.622 3.249 0.004 1.00 73.38 73 ILE A C 1
ATOM 571 O O . ILE A 1 73 ? -6.300 4.152 0.789 1.00 73.38 73 ILE A O 1
ATOM 575 N N . MET A 1 74 ? -7.875 3.046 -0.404 1.00 62.81 74 MET A N 1
ATOM 576 C CA . MET A 1 74 ? -8.980 3.867 0.071 1.00 62.81 74 MET A CA 1
ATOM 577 C C . MET A 1 74 ? -9.151 3.721 1.584 1.00 62.81 74 MET A C 1
ATOM 579 O O . MET A 1 74 ? -8.758 2.706 2.168 1.00 62.81 74 MET A O 1
ATOM 583 N N . PRO A 1 75 ? -9.701 4.749 2.252 1.00 62.12 75 PRO A N 1
ATOM 584 C CA . PRO A 1 75 ? -10.168 4.582 3.615 1.00 62.12 75 PRO A CA 1
ATOM 585 C C . PRO A 1 75 ? -11.105 3.371 3.706 1.00 62.12 75 PRO A C 1
ATOM 587 O O . PRO A 1 75 ? -11.860 3.132 2.762 1.00 62.12 75 PRO A O 1
ATOM 590 N N . PRO A 1 76 ? -11.060 2.610 4.809 1.00 63.81 76 PRO A N 1
ATOM 591 C CA . PRO A 1 76 ? -12.022 1.546 5.032 1.00 63.81 76 PRO A CA 1
ATOM 592 C C . PRO A 1 76 ? -13.439 2.115 4.978 1.00 63.81 76 PRO A C 1
ATOM 594 O O . PRO A 1 76 ? -13.734 3.132 5.613 1.00 63.81 76 PRO A O 1
ATOM 597 N N . PHE A 1 77 ? -14.303 1.450 4.222 1.00 53.34 77 PHE A N 1
ATOM 598 C CA . PHE A 1 77 ? -15.725 1.742 4.206 1.00 53.34 77 PHE A CA 1
ATOM 599 C C . PHE A 1 77 ? -16.373 0.904 5.297 1.00 53.34 77 PHE A C 1
ATOM 601 O O . PHE A 1 77 ? -16.258 -0.320 5.292 1.00 53.34 77 PHE A O 1
ATOM 608 N N . ILE A 1 78 ? -17.023 1.569 6.245 1.00 60.47 78 ILE A N 1
ATOM 609 C CA . ILE A 1 78 ? -17.817 0.893 7.266 1.00 60.47 78 ILE A CA 1
ATOM 610 C C . ILE A 1 78 ? -19.248 0.876 6.757 1.00 60.47 78 ILE A C 1
ATOM 612 O O . ILE A 1 78 ? -19.871 1.932 6.625 1.00 60.47 78 ILE A O 1
ATOM 616 N N . PHE A 1 79 ? -19.743 -0.313 6.441 1.00 52.41 79 PHE A N 1
ATOM 617 C CA . PHE A 1 79 ? -21.136 -0.520 6.090 1.00 52.41 79 PHE A CA 1
ATOM 618 C C . PHE A 1 79 ? -21.912 -0.729 7.379 1.00 52.41 79 PHE A C 1
ATOM 620 O O . PHE A 1 79 ? -21.687 -1.693 8.103 1.00 52.41 79 PHE A O 1
ATOM 627 N N . ARG A 1 80 ? -22.828 0.191 7.679 1.00 57.75 80 ARG A N 1
ATOM 628 C CA . ARG A 1 80 ? -23.815 -0.039 8.732 1.00 57.75 80 ARG A CA 1
ATOM 629 C C . ARG A 1 80 ? -24.899 -0.937 8.159 1.00 57.75 80 ARG A C 1
ATOM 631 O O . ARG A 1 80 ? -25.567 -0.522 7.210 1.00 57.75 80 ARG A O 1
ATOM 638 N N . LYS A 1 81 ? -25.085 -2.140 8.703 1.00 53.72 81 LYS A N 1
ATOM 639 C CA . LYS A 1 81 ? -26.272 -2.938 8.369 1.00 53.72 81 LYS A CA 1
ATOM 640 C C . LYS A 1 81 ? -27.513 -2.179 8.851 1.00 53.72 81 LYS A C 1
ATOM 642 O O . LYS A 1 81 ? -27.533 -1.662 9.965 1.00 53.72 81 LYS A O 1
ATOM 647 N N . SER A 1 82 ? -28.547 -2.066 8.014 1.00 39.81 82 SER A N 1
ATOM 648 C CA . SER A 1 82 ? -29.821 -1.494 8.463 1.00 39.81 82 SER A CA 1
ATOM 649 C C . SER A 1 82 ? -30.521 -2.476 9.407 1.00 39.81 82 SER A C 1
ATOM 651 O O . SER A 1 82 ? -30.626 -3.657 9.078 1.00 39.81 82 SER A O 1
ATOM 653 N N . GLY A 1 83 ? -31.038 -2.003 10.542 1.00 51.84 83 GLY A N 1
ATOM 654 C CA . GLY A 1 83 ? -31.763 -2.834 11.512 1.00 51.84 83 GLY A CA 1
ATOM 655 C C . GLY A 1 83 ? -30.883 -3.343 12.660 1.00 51.84 83 GLY A C 1
ATOM 656 O O . GLY A 1 83 ? -30.120 -2.577 13.241 1.00 51.84 83 GLY A O 1
ATOM 657 N N . PHE A 1 84 ? -31.025 -4.622 13.023 1.00 46.47 84 PHE A N 1
ATOM 658 C CA . PHE A 1 84 ? -30.384 -5.242 14.198 1.00 46.47 84 PHE A CA 1
ATOM 659 C C . PHE A 1 84 ? -29.003 -5.871 13.934 1.00 46.47 84 PHE A C 1
ATOM 661 O O . PHE A 1 84 ? -28.445 -6.492 14.841 1.00 46.47 84 PHE A O 1
ATOM 668 N N . GLY A 1 85 ? -28.477 -5.749 12.713 1.00 53.28 85 GLY A N 1
ATOM 669 C CA . GLY A 1 85 ? -27.173 -6.295 12.336 1.00 53.28 85 GLY A CA 1
ATOM 670 C C . GLY A 1 85 ? -26.009 -5.437 12.831 1.00 53.28 85 GLY A C 1
ATOM 671 O O . GLY A 1 85 ? -26.148 -4.227 13.012 1.00 53.28 85 GLY A O 1
ATOM 672 N N . LEU A 1 86 ? -24.853 -6.064 13.031 1.00 57.38 86 LEU A N 1
ATOM 673 C CA . LEU A 1 86 ? -23.616 -5.353 13.335 1.00 57.38 86 LEU A CA 1
ATOM 674 C C . LEU A 1 86 ? -23.004 -4.720 12.075 1.00 57.38 86 LEU A C 1
ATOM 676 O O . LEU A 1 86 ? -23.211 -5.192 10.956 1.00 57.38 86 LEU A O 1
ATOM 680 N N . ASP A 1 87 ? -22.259 -3.631 12.276 1.00 61.75 87 ASP A N 1
ATOM 681 C CA . ASP A 1 87 ? -21.488 -2.968 11.222 1.00 61.75 87 ASP A CA 1
ATOM 682 C C . ASP A 1 87 ? -20.471 -3.951 10.596 1.00 61.75 87 ASP A C 1
ATOM 684 O O . ASP A 1 87 ? -19.966 -4.841 11.278 1.00 61.75 87 ASP A O 1
ATOM 688 N N . GLU A 1 88 ? -20.142 -3.762 9.318 1.00 65.38 88 GLU A N 1
ATOM 689 C CA . GLU A 1 88 ? -19.115 -4.508 8.576 1.00 65.38 88 GLU A CA 1
ATOM 690 C C . GLU A 1 88 ? -18.037 -3.552 8.048 1.00 65.38 88 GLU A C 1
ATOM 692 O O . GLU A 1 88 ? -18.309 -2.384 7.750 1.00 65.38 88 GLU A O 1
ATOM 697 N N . ILE A 1 89 ? -16.803 -4.041 7.885 1.00 65.81 89 ILE A N 1
ATOM 698 C CA . ILE A 1 89 ? -15.721 -3.278 7.250 1.00 65.81 89 ILE A CA 1
ATOM 699 C C . ILE A 1 89 ? -15.418 -3.870 5.882 1.00 65.81 89 ILE A C 1
ATOM 701 O O . ILE A 1 89 ? -15.120 -5.052 5.747 1.00 65.81 89 ILE A O 1
ATOM 705 N N . LYS A 1 90 ? -15.359 -2.995 4.883 1.00 65.56 90 LYS A N 1
ATOM 706 C CA . LYS A 1 90 ? -14.831 -3.302 3.561 1.00 65.56 90 LYS A CA 1
ATOM 707 C C . LYS A 1 90 ? -13.587 -2.469 3.311 1.00 65.56 90 LYS A C 1
ATOM 709 O O . LYS A 1 90 ? -13.629 -1.234 3.356 1.00 65.56 90 LYS A O 1
ATOM 714 N N . LEU A 1 91 ? -12.476 -3.130 3.016 1.00 64.44 91 LEU A N 1
ATOM 715 C CA . LEU A 1 91 ? -11.240 -2.452 2.650 1.00 64.44 91 LEU A CA 1
ATOM 716 C C . LEU A 1 91 ? -11.071 -2.523 1.132 1.00 64.44 91 LEU A C 1
ATOM 718 O O . LEU A 1 91 ? -10.933 -3.602 0.563 1.00 64.44 91 LEU A O 1
ATOM 722 N N . TRP A 1 92 ? -11.124 -1.366 0.464 1.00 63.00 92 TRP A N 1
ATOM 723 C CA . TRP A 1 92 ? -10.902 -1.311 -0.978 1.00 63.00 92 TRP A CA 1
ATOM 724 C C . TRP A 1 92 ? -9.441 -0.998 -1.291 1.00 63.00 92 TRP A C 1
ATOM 726 O O . TRP A 1 92 ? -8.926 0.089 -1.001 1.00 63.00 92 TRP A O 1
ATOM 736 N N . PHE A 1 93 ? -8.787 -1.946 -1.952 1.00 63.16 93 PHE A N 1
ATOM 737 C CA . PHE A 1 93 ? -7.449 -1.764 -2.479 1.00 63.16 93 PHE A CA 1
ATOM 738 C C . PHE A 1 93 ? -7.530 -1.380 -3.959 1.00 63.16 93 PHE A C 1
ATOM 740 O O . PHE A 1 93 ? -7.820 -2.203 -4.825 1.00 63.16 93 PHE A O 1
ATOM 747 N N . GLY A 1 94 ? -7.241 -0.120 -4.286 1.00 58.50 94 GLY A N 1
ATOM 748 C CA . GLY A 1 94 ? -7.065 0.332 -5.667 1.00 58.50 94 GLY A CA 1
ATOM 749 C C . GLY A 1 94 ? -5.748 -0.175 -6.269 1.00 58.50 94 GLY A C 1
ATOM 750 O O . GLY A 1 94 ? -4.898 0.634 -6.657 1.00 58.50 94 GLY A O 1
ATOM 751 N N . LEU A 1 95 ? -5.564 -1.500 -6.344 1.00 63.44 95 LEU A N 1
ATOM 752 C CA . LEU A 1 95 ? -4.341 -2.206 -6.777 1.00 63.44 95 LEU A CA 1
ATOM 753 C C . LEU A 1 95 ? -4.143 -2.200 -8.302 1.00 63.44 95 LEU A C 1
ATOM 755 O O . LEU A 1 95 ? -3.682 -3.157 -8.920 1.00 63.44 95 LEU A O 1
ATOM 759 N N . ASN A 1 96 ? -4.483 -1.076 -8.924 1.00 70.06 96 ASN A N 1
ATOM 760 C CA . ASN A 1 96 ? -4.306 -0.840 -10.346 1.00 70.06 96 ASN A CA 1
ATOM 761 C C . ASN A 1 96 ? -2.824 -0.744 -10.726 1.00 70.06 96 ASN A C 1
ATOM 763 O O . ASN A 1 96 ? -1.955 -0.476 -9.895 1.00 70.06 96 ASN A O 1
ATOM 767 N N . ARG A 1 97 ? -2.549 -0.844 -12.031 1.00 83.31 97 ARG A N 1
ATOM 768 C CA . ARG A 1 97 ? -1.203 -0.647 -12.590 1.00 83.31 97 ARG A CA 1
ATOM 769 C C . ARG A 1 97 ? -0.614 0.706 -12.154 1.00 83.31 97 ARG A C 1
ATOM 771 O O . ARG A 1 97 ? -1.296 1.740 -12.188 1.00 83.31 97 ARG A O 1
ATOM 778 N N . VAL A 1 98 ? 0.662 0.709 -11.769 1.00 88.00 98 VAL A N 1
ATOM 779 C CA . VAL A 1 98 ? 1.405 1.917 -11.363 1.00 88.00 98 VAL A CA 1
ATOM 780 C C . VAL A 1 98 ? 2.487 2.221 -12.384 1.00 88.00 98 VAL A C 1
ATOM 782 O O . VAL A 1 98 ? 3.148 1.317 -12.887 1.00 88.00 98 VAL A O 1
ATOM 785 N N . LYS A 1 99 ? 2.661 3.500 -12.727 1.00 91.50 99 LYS A N 1
ATOM 786 C CA . LYS A 1 99 ? 3.663 3.905 -13.716 1.00 91.50 99 LYS A CA 1
ATOM 787 C C . LYS A 1 99 ? 5.063 3.674 -13.164 1.00 91.50 99 LYS A C 1
ATOM 789 O O . LYS A 1 99 ? 5.320 3.968 -12.000 1.00 91.50 99 LYS A O 1
ATOM 794 N N . VAL A 1 100 ? 5.984 3.264 -14.032 1.00 93.38 100 VAL A N 1
ATOM 795 C CA . VAL A 1 100 ? 7.394 3.026 -13.672 1.00 93.38 100 VAL A CA 1
ATOM 796 C C . VAL A 1 100 ? 8.015 4.240 -12.969 1.00 93.38 100 VAL A C 1
ATOM 798 O O . VAL A 1 100 ? 8.692 4.093 -11.957 1.00 93.38 100 VAL A O 1
ATOM 801 N N . LYS A 1 101 ? 7.710 5.458 -13.436 1.00 93.00 101 LYS A N 1
ATOM 802 C CA . LYS A 1 101 ? 8.222 6.700 -12.831 1.00 93.00 101 LYS A CA 1
ATOM 803 C C . LYS A 1 101 ? 7.841 6.925 -11.364 1.00 93.00 101 LYS A C 1
ATOM 805 O O . LYS A 1 101 ? 8.519 7.696 -10.687 1.00 93.00 101 LYS A O 1
ATOM 810 N N . ASP A 1 102 ? 6.751 6.314 -10.900 1.00 92.06 102 ASP A N 1
ATOM 811 C CA . ASP A 1 102 ? 6.216 6.507 -9.550 1.00 92.06 102 ASP A CA 1
ATOM 812 C C . ASP A 1 102 ? 6.799 5.478 -8.559 1.00 92.06 102 ASP A C 1
ATOM 814 O O . ASP A 1 102 ? 6.601 5.598 -7.347 1.00 92.06 102 ASP A O 1
ATOM 818 N N . LEU A 1 103 ? 7.556 4.499 -9.066 1.00 93.44 103 LEU A N 1
ATOM 819 C CA . LEU A 1 103 ? 8.212 3.440 -8.304 1.00 93.44 103 LEU A CA 1
ATOM 820 C C . LEU A 1 103 ? 9.722 3.703 -8.186 1.00 93.44 103 LEU A C 1
ATOM 822 O O . LEU A 1 103 ? 10.341 4.399 -9.005 1.00 93.44 103 LEU A O 1
ATOM 826 N N . LYS A 1 104 ? 10.333 3.184 -7.123 1.00 94.06 104 LYS A N 1
ATOM 827 C CA . LYS A 1 104 ? 11.789 3.150 -6.957 1.00 94.06 104 LYS A CA 1
ATOM 828 C C . LYS A 1 104 ? 12.346 1.954 -7.723 1.00 94.06 104 LYS A C 1
ATOM 830 O O . LYS A 1 104 ? 11.747 0.883 -7.747 1.00 94.06 104 LYS A O 1
ATOM 835 N N . GLY A 1 105 ? 13.497 2.148 -8.354 1.00 94.25 105 GLY A N 1
ATOM 836 C CA . GLY A 1 105 ? 14.134 1.126 -9.174 1.00 94.25 105 GLY A CA 1
ATOM 837 C C . GLY A 1 105 ? 15.025 1.725 -10.252 1.00 94.25 105 GLY A C 1
ATOM 838 O O . GLY A 1 105 ? 15.180 2.949 -10.346 1.00 94.25 105 GLY A O 1
ATOM 839 N N . ARG A 1 106 ? 15.597 0.853 -11.081 1.00 93.75 106 ARG A N 1
ATOM 840 C CA . ARG A 1 106 ? 16.529 1.214 -12.153 1.00 93.75 106 ARG A CA 1
ATOM 841 C C . ARG A 1 106 ? 15.999 0.753 -13.505 1.00 93.75 106 ARG A C 1
ATOM 843 O O . ARG A 1 106 ? 15.608 -0.398 -13.662 1.00 93.75 106 ARG A O 1
ATOM 850 N N . ILE A 1 107 ? 16.037 1.645 -14.494 1.00 94.06 107 ILE A N 1
ATOM 851 C CA . ILE A 1 107 ? 15.770 1.295 -15.893 1.00 94.06 107 ILE A CA 1
ATOM 852 C C . ILE A 1 107 ? 17.093 0.889 -16.549 1.00 94.06 107 ILE A C 1
ATOM 854 O O . ILE A 1 107 ? 18.076 1.632 -16.494 1.00 94.06 107 ILE A O 1
ATOM 858 N N . THR A 1 108 ? 17.103 -0.284 -17.166 1.00 92.06 108 THR A N 1
ATOM 859 C CA . THR A 1 108 ? 18.240 -0.894 -17.864 1.00 92.06 108 THR A CA 1
ATOM 860 C C . THR A 1 108 ? 17.801 -1.382 -19.246 1.00 92.06 108 THR A C 1
ATOM 862 O O . THR A 1 108 ? 16.621 -1.295 -19.581 1.00 92.06 108 THR A O 1
ATOM 865 N N . GLY A 1 109 ? 18.739 -1.866 -20.059 1.00 86.56 109 GLY A N 1
ATOM 866 C CA . GLY A 1 109 ? 18.460 -2.380 -21.400 1.00 86.56 109 GLY A CA 1
ATOM 867 C C . GLY A 1 109 ? 18.939 -1.460 -22.519 1.00 86.56 109 GLY A C 1
ATOM 868 O O . GLY A 1 109 ? 19.560 -0.419 -22.277 1.00 86.56 109 GLY A O 1
ATOM 869 N N . LYS A 1 110 ? 18.675 -1.886 -23.755 1.00 79.50 110 LYS A N 1
ATOM 870 C CA . LYS A 1 110 ? 19.104 -1.195 -24.973 1.00 79.50 110 LYS A CA 1
ATOM 871 C C . LYS A 1 110 ? 17.924 -0.414 -25.537 1.00 79.50 110 LYS A C 1
ATOM 873 O O . LYS A 1 110 ? 16.889 -0.990 -25.850 1.00 79.50 110 LYS A O 1
ATOM 878 N N . GLU A 1 111 ? 18.091 0.896 -25.672 1.00 74.12 111 GLU A N 1
ATOM 879 C CA . GLU A 1 111 ? 17.121 1.752 -26.356 1.00 74.12 111 GLU A CA 1
ATOM 880 C C . GLU A 1 111 ? 17.577 2.021 -27.794 1.00 74.12 111 GLU A C 1
ATOM 882 O O . GLU A 1 111 ? 18.787 2.070 -28.043 1.00 74.12 111 GLU A O 1
ATOM 887 N N . PRO A 1 112 ? 16.643 2.218 -28.739 1.00 67.31 112 PRO A N 1
ATOM 888 C CA . PRO A 1 112 ? 17.016 2.583 -30.094 1.00 67.31 112 PRO A CA 1
ATOM 889 C C . PRO A 1 112 ? 17.780 3.918 -30.078 1.00 67.31 112 PRO A C 1
ATOM 891 O O . PRO A 1 112 ? 17.367 4.856 -29.381 1.00 67.31 112 PRO A O 1
ATOM 894 N N . PRO A 1 113 ? 18.877 4.049 -30.846 1.00 64.75 113 PRO A N 1
ATOM 895 C CA . PRO A 1 113 ? 19.593 5.311 -30.939 1.00 64.75 113 PRO A CA 1
ATOM 896 C C . PRO A 1 113 ? 18.661 6.407 -31.475 1.00 64.75 113 PRO A C 1
ATOM 898 O O . PRO A 1 113 ? 17.881 6.195 -32.409 1.00 64.75 113 PRO A O 1
ATOM 901 N N . ARG A 1 114 ? 18.737 7.608 -30.885 1.00 60.88 114 ARG A N 1
ATOM 902 C CA . ARG A 1 114 ? 18.058 8.795 -31.430 1.00 60.88 114 ARG A CA 1
ATOM 903 C C . ARG A 1 114 ? 18.620 9.075 -32.818 1.00 60.88 114 ARG A C 1
ATOM 905 O O . ARG A 1 114 ? 19.821 9.269 -32.893 1.00 60.88 114 ARG A O 1
ATOM 912 N N . HIS A 1 115 ? 17.760 9.106 -33.847 1.00 61.50 115 HIS A N 1
ATOM 913 C CA . HIS A 1 115 ? 18.025 9.479 -35.255 1.00 61.50 115 HIS A CA 1
ATOM 914 C C . HIS A 1 115 ? 19.492 9.814 -35.588 1.00 61.50 115 HIS A C 1
ATOM 916 O O . HIS A 1 115 ? 19.828 10.956 -35.882 1.00 61.50 115 HIS A O 1
ATOM 922 N N . SER A 1 116 ? 20.362 8.811 -35.527 1.00 56.78 116 SER A N 1
ATOM 923 C CA . SER A 1 116 ? 21.783 8.940 -35.862 1.00 56.78 116 SER A CA 1
ATOM 924 C C . SER A 1 116 ? 22.202 7.928 -36.919 1.00 56.78 116 SER A C 1
ATOM 926 O O . SER A 1 116 ? 23.188 8.145 -37.613 1.00 56.78 116 SER A O 1
ATOM 928 N N . LEU A 1 117 ? 21.426 6.850 -37.080 1.00 61.59 117 LEU A N 1
ATOM 929 C CA . LEU A 1 117 ? 21.652 5.835 -38.097 1.00 61.59 117 LEU A CA 1
ATOM 930 C C . LEU A 1 117 ? 21.205 6.357 -39.462 1.00 61.59 117 LEU A C 1
ATOM 932 O O . LEU A 1 117 ? 20.015 6.613 -39.692 1.00 61.59 117 LEU A O 1
ATOM 936 N N . ARG A 1 118 ? 22.188 6.519 -40.344 1.00 68.00 118 ARG A N 1
ATOM 937 C CA . ARG A 1 118 ? 22.000 6.819 -41.758 1.00 68.00 118 ARG A CA 1
ATOM 938 C C . ARG A 1 118 ? 22.220 5.552 -42.569 1.00 68.00 118 ARG A C 1
ATOM 940 O O . ARG A 1 118 ? 23.061 4.732 -42.214 1.00 68.00 118 ARG A O 1
ATOM 947 N N . ASP A 1 119 ? 21.439 5.404 -43.623 1.00 70.75 119 ASP A N 1
ATOM 948 C CA . ASP A 1 119 ? 21.645 4.388 -44.640 1.00 70.75 119 ASP A CA 1
ATOM 949 C C . ASP A 1 119 ? 23.019 4.640 -45.295 1.00 70.75 119 ASP A C 1
ATOM 951 O O . ASP A 1 119 ? 23.246 5.755 -45.780 1.00 70.75 119 ASP A O 1
ATOM 955 N N . PRO A 1 120 ? 23.942 3.660 -45.287 1.00 75.06 120 PRO A N 1
ATOM 956 C CA . PRO A 1 120 ? 25.273 3.807 -45.874 1.00 75.06 120 PRO A CA 1
ATOM 957 C C . PRO A 1 120 ? 25.247 4.167 -47.362 1.00 75.06 120 PRO A C 1
ATOM 959 O O . PRO A 1 120 ? 26.150 4.851 -47.834 1.00 75.06 120 PRO A O 1
ATOM 962 N N . ASN A 1 121 ? 24.212 3.734 -48.086 1.00 79.62 121 ASN A N 1
ATOM 963 C CA . ASN A 1 121 ? 24.118 3.898 -49.534 1.00 79.62 121 ASN A CA 1
ATOM 964 C C . ASN A 1 121 ? 23.445 5.218 -49.919 1.00 79.62 121 ASN A C 1
ATOM 966 O O . ASN A 1 121 ? 23.866 5.882 -50.861 1.00 79.62 121 ASN A O 1
ATOM 970 N N . THR A 1 122 ? 22.391 5.612 -49.199 1.00 81.00 122 THR A N 1
ATOM 971 C CA . THR A 1 122 ? 21.602 6.807 -49.548 1.00 81.00 122 THR A CA 1
ATOM 972 C C . THR A 1 122 ? 21.913 8.027 -48.681 1.00 81.00 122 THR A C 1
ATOM 974 O O . THR A 1 122 ? 21.454 9.130 -48.980 1.00 81.00 122 THR A O 1
ATOM 977 N N . GLY A 1 123 ? 22.638 7.857 -47.569 1.00 76.94 123 GLY A N 1
ATOM 978 C CA . GLY A 1 123 ? 22.923 8.907 -46.584 1.00 76.94 123 GLY A CA 1
ATOM 979 C C . GLY A 1 123 ? 21.688 9.422 -45.830 1.00 76.94 123 GLY A C 1
ATOM 980 O O . GLY A 1 123 ? 21.806 10.287 -44.949 1.00 76.94 123 GLY A O 1
ATOM 981 N N . ARG A 1 124 ? 20.492 8.911 -46.149 1.00 78.75 124 ARG A N 1
ATOM 982 C CA . ARG A 1 124 ? 19.220 9.274 -45.516 1.00 78.75 124 ARG A CA 1
ATOM 983 C C . ARG A 1 124 ? 19.101 8.610 -44.152 1.00 78.75 124 ARG A C 1
ATOM 985 O O . ARG A 1 124 ? 19.740 7.603 -43.877 1.00 78.75 124 ARG A O 1
ATOM 992 N N . PHE A 1 125 ? 18.275 9.168 -43.272 1.00 73.06 125 PHE A N 1
ATOM 993 C CA . PHE A 1 125 ? 17.972 8.497 -42.010 1.00 73.06 125 PHE A CA 1
ATOM 994 C C . PHE A 1 125 ? 17.168 7.222 -42.272 1.00 73.06 125 PHE A C 1
ATOM 996 O O . PHE A 1 125 ? 16.120 7.289 -42.908 1.00 73.06 125 PHE A O 1
ATOM 1003 N N . ILE A 1 126 ? 17.630 6.095 -41.723 1.00 67.25 126 ILE A N 1
ATOM 1004 C CA . ILE A 1 126 ? 16.911 4.813 -41.787 1.00 67.25 126 ILE A CA 1
ATOM 1005 C C . ILE A 1 126 ? 15.563 4.980 -41.083 1.00 67.25 126 ILE A C 1
ATOM 1007 O O . ILE A 1 126 ? 15.519 5.554 -39.981 1.00 67.25 126 ILE A O 1
ATOM 1011 N N . ALA A 1 127 ? 14.475 4.495 -41.686 1.00 61.62 127 ALA A N 1
ATOM 1012 C CA . ALA A 1 127 ? 13.147 4.587 -41.092 1.00 61.62 127 ALA A CA 1
ATOM 1013 C C . ALA A 1 127 ? 13.104 3.826 -39.757 1.00 61.62 127 ALA A C 1
ATOM 1015 O O . ALA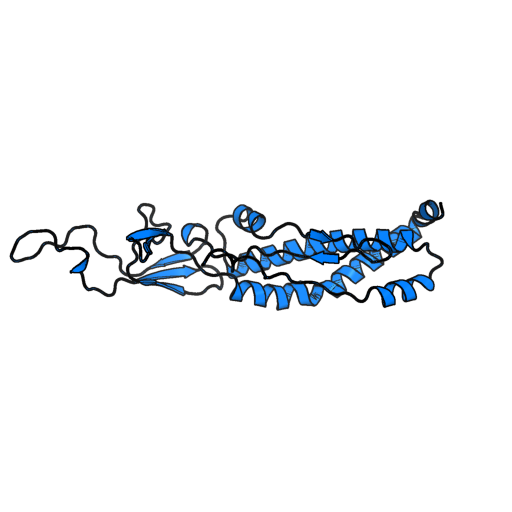 A 1 127 ? 13.764 2.807 -39.571 1.00 61.62 127 ALA A O 1
ATOM 1016 N N . ALA A 1 128 ? 12.324 4.312 -38.788 1.00 59.47 128 ALA A N 1
ATOM 1017 C CA . ALA A 1 128 ? 12.242 3.660 -37.477 1.00 59.47 128 ALA A CA 1
ATOM 1018 C C . ALA A 1 128 ? 11.731 2.205 -37.562 1.00 59.47 128 ALA A C 1
ATOM 1020 O O . ALA A 1 128 ? 12.113 1.395 -36.724 1.00 59.47 128 ALA A O 1
ATOM 1021 N N . SER A 1 129 ? 10.921 1.886 -38.577 1.00 54.72 129 SER A N 1
ATOM 1022 C CA . SER A 1 129 ? 10.403 0.547 -38.887 1.00 54.72 129 SER A CA 1
ATOM 1023 C C . SER A 1 129 ? 11.467 -0.431 -39.392 1.00 54.72 129 SER A C 1
ATOM 1025 O O . SER A 1 129 ? 11.330 -1.628 -39.178 1.00 54.72 129 SER A O 1
ATOM 1027 N N . GLU A 1 130 ? 12.528 0.064 -40.030 1.00 53.09 130 GLU A N 1
ATOM 1028 C CA . GLU A 1 130 ? 13.605 -0.747 -40.626 1.00 53.09 130 GLU A CA 1
ATOM 1029 C C . GLU A 1 130 ? 14.738 -1.040 -39.629 1.00 53.09 130 GLU A C 1
ATOM 1031 O O . GLU A 1 130 ? 15.628 -1.844 -39.891 1.00 53.09 130 GLU A O 1
ATOM 1036 N N . ARG A 1 131 ? 14.701 -0.422 -38.440 1.00 59.06 131 ARG A N 1
ATOM 1037 C CA . ARG A 1 131 ? 15.650 -0.665 -37.342 1.00 59.06 131 ARG A CA 1
ATOM 1038 C C . ARG A 1 131 ? 15.253 -1.922 -36.565 1.00 59.06 131 ARG A C 1
ATOM 1040 O O . ARG A 1 131 ? 14.962 -1.845 -35.370 1.00 59.06 131 ARG A O 1
ATOM 1047 N N . ALA A 1 132 ? 15.227 -3.062 -37.251 1.00 49.97 132 ALA A N 1
ATOM 1048 C CA . ALA A 1 132 ? 14.961 -4.376 -36.677 1.00 49.97 132 ALA A CA 1
ATOM 1049 C C . ALA A 1 132 ? 16.105 -4.794 -35.734 1.00 49.97 132 ALA A C 1
ATOM 1051 O O . ALA A 1 132 ? 17.022 -5.525 -36.092 1.00 49.97 132 ALA A O 1
ATOM 1052 N N . GLY A 1 133 ? 16.068 -4.278 -34.509 1.00 56.38 133 GLY A N 1
ATOM 1053 C CA . GLY A 1 133 ? 16.820 -4.783 -33.371 1.00 56.38 133 GLY A CA 1
ATOM 1054 C C . GLY A 1 133 ? 15.836 -5.144 -32.267 1.00 56.38 133 GLY A C 1
ATOM 1055 O O . GLY A 1 133 ? 14.816 -4.474 -32.106 1.00 56.38 133 GLY A O 1
ATOM 1056 N N . SER A 1 134 ? 16.129 -6.193 -31.498 1.00 61.56 134 SER A N 1
ATOM 1057 C CA . SER A 1 134 ? 15.376 -6.523 -30.284 1.00 61.56 134 SER A CA 1
ATOM 1058 C C . SER A 1 134 ? 15.662 -5.469 -29.204 1.00 61.56 134 SER A C 1
ATOM 1060 O O . SER A 1 134 ? 16.498 -5.672 -28.320 1.00 61.56 134 SER A O 1
ATOM 1062 N N . TRP A 1 135 ? 15.024 -4.301 -29.311 1.00 74.31 135 TRP A N 1
ATOM 1063 C CA . TRP A 1 135 ? 15.123 -3.223 -28.330 1.00 74.31 135 TRP A CA 1
ATOM 1064 C C . TRP A 1 135 ? 14.162 -3.499 -27.182 1.00 74.31 135 TRP A C 1
ATOM 1066 O O . TRP A 1 135 ? 12.951 -3.289 -27.298 1.00 74.31 135 TRP A O 1
ATOM 1076 N N . SER A 1 136 ? 14.717 -3.954 -26.067 1.00 83.19 136 SER A N 1
ATOM 1077 C CA . SER A 1 136 ? 13.975 -4.151 -24.833 1.00 83.19 136 SER A CA 1
ATOM 1078 C C . SER A 1 136 ? 14.597 -3.328 -23.712 1.00 83.19 136 SER A C 1
ATOM 1080 O O . SER A 1 136 ? 15.815 -3.305 -23.486 1.00 83.19 136 SER A O 1
ATOM 1082 N N . LEU A 1 137 ? 13.728 -2.611 -23.006 1.00 91.06 137 LEU A N 1
ATOM 1083 C CA . LEU A 1 137 ? 14.066 -1.966 -21.749 1.00 91.06 137 LEU A CA 1
ATOM 1084 C C . LEU A 1 137 ? 13.516 -2.800 -20.605 1.00 91.06 137 LEU A C 1
ATOM 1086 O O . LEU A 1 137 ? 12.402 -3.308 -20.668 1.00 91.06 137 LEU A O 1
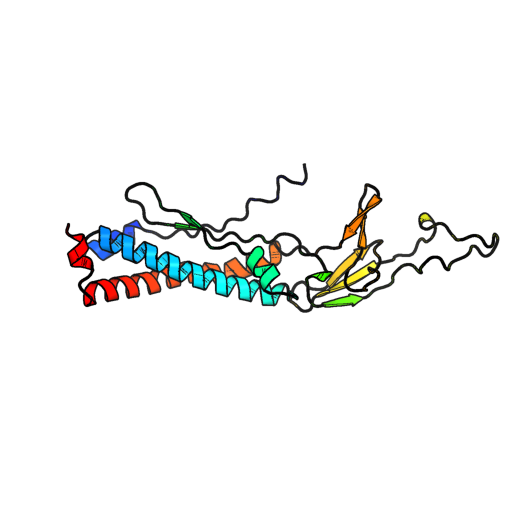ATOM 1090 N N . ALA A 1 138 ? 14.283 -2.889 -19.531 1.00 92.94 138 ALA A N 1
ATOM 1091 C CA . ALA A 1 138 ? 13.890 -3.566 -18.314 1.00 92.94 138 ALA A CA 1
ATOM 1092 C C . ALA A 1 138 ? 13.816 -2.561 -17.164 1.00 92.94 138 ALA A C 1
ATOM 1094 O O . ALA A 1 138 ? 14.711 -1.733 -16.979 1.00 92.94 138 ALA A O 1
ATOM 1095 N N . PHE A 1 139 ? 12.754 -2.635 -16.371 1.00 95.19 139 PHE A N 1
ATOM 1096 C CA . PHE A 1 139 ? 12.650 -1.953 -15.092 1.00 95.19 139 PHE A CA 1
ATOM 1097 C C . PHE A 1 139 ? 12.925 -2.950 -13.971 1.00 95.19 139 PHE A C 1
ATOM 1099 O O . PHE A 1 139 ? 12.143 -3.871 -13.749 1.00 95.19 139 PHE A O 1
ATOM 1106 N N . ASN A 1 140 ? 14.025 -2.736 -13.259 1.00 94.56 140 ASN A N 1
ATOM 1107 C CA . ASN A 1 140 ? 14.373 -3.479 -12.058 1.00 94.56 140 ASN A CA 1
ATOM 1108 C C . ASN A 1 140 ? 13.797 -2.721 -10.861 1.00 94.56 140 ASN A C 1
ATOM 1110 O O . ASN A 1 140 ? 14.310 -1.658 -10.492 1.00 94.56 140 ASN A O 1
ATOM 1114 N N . SER A 1 141 ? 12.698 -3.239 -10.316 1.00 93.62 141 SER A N 1
ATOM 1115 C CA . SER A 1 141 ? 12.058 -2.728 -9.103 1.00 93.62 141 SER A CA 1
ATOM 1116 C C . SER A 1 141 ? 13.025 -2.756 -7.916 1.00 93.62 141 SER A C 1
ATOM 1118 O O . SER A 1 141 ? 13.808 -3.689 -7.782 1.00 93.62 141 SER A O 1
ATOM 1120 N N . ALA A 1 142 ? 12.958 -1.745 -7.043 1.00 93.88 142 ALA A N 1
ATOM 1121 C CA . ALA A 1 142 ? 13.643 -1.795 -5.748 1.00 93.88 142 ALA A CA 1
ATOM 1122 C C . ALA A 1 142 ? 12.877 -2.624 -4.698 1.00 93.88 142 ALA A C 1
ATOM 1124 O O . ALA A 1 142 ? 13.468 -3.025 -3.705 1.00 93.88 142 ALA A O 1
ATOM 1125 N N . GLY A 1 143 ? 11.574 -2.836 -4.903 1.00 90.75 143 GLY A N 1
ATOM 1126 C CA . GLY A 1 143 ? 10.754 -3.765 -4.121 1.00 90.75 143 GLY A CA 1
ATOM 1127 C C . GLY A 1 143 ? 10.628 -5.126 -4.806 1.00 90.75 143 GLY A C 1
ATOM 1128 O O . GLY A 1 143 ? 11.275 -5.398 -5.820 1.00 90.75 143 GLY A O 1
ATOM 1129 N N . GLU A 1 144 ? 9.714 -5.952 -4.321 1.00 91.06 144 GLU A N 1
ATOM 1130 C CA . GLU A 1 144 ? 9.580 -7.369 -4.688 1.00 91.06 144 GLU A CA 1
ATOM 1131 C C . GLU A 1 144 ? 8.867 -7.656 -6.028 1.00 91.06 144 GLU A C 1
ATOM 1133 O O . GLU A 1 144 ? 8.562 -8.804 -6.368 1.00 91.06 144 GLU A O 1
ATOM 1138 N N . LEU A 1 145 ? 8.591 -6.638 -6.846 1.00 88.00 145 LEU A N 1
ATOM 1139 C CA . LEU A 1 145 ? 7.938 -6.814 -8.155 1.00 88.00 145 LEU A CA 1
ATOM 1140 C C . LEU A 1 145 ? 8.802 -7.527 -9.203 1.00 88.00 145 LEU A C 1
ATOM 1142 O O . LEU A 1 145 ? 8.282 -7.920 -10.249 1.00 88.00 145 LEU A O 1
ATOM 1146 N N . GLY A 1 146 ? 10.094 -7.699 -8.924 1.00 89.12 146 GLY A N 1
ATOM 1147 C CA . GLY A 1 146 ? 11.056 -8.270 -9.858 1.00 89.12 146 GLY A CA 1
ATOM 1148 C C . GLY A 1 146 ? 11.324 -7.372 -11.068 1.00 89.12 146 GLY A C 1
ATOM 1149 O O . GLY A 1 146 ? 11.013 -6.173 -11.080 1.00 89.12 146 GLY A O 1
ATOM 1150 N N . THR A 1 147 ? 11.936 -7.962 -12.092 1.00 93.31 147 THR A N 1
ATOM 1151 C CA . THR A 1 147 ? 12.272 -7.279 -13.343 1.00 93.31 147 THR A CA 1
ATOM 1152 C C . THR A 1 147 ? 11.095 -7.312 -14.309 1.00 93.31 147 THR A C 1
ATOM 1154 O O . THR A 1 147 ? 10.524 -8.364 -14.569 1.00 93.31 147 THR A O 1
ATOM 1157 N N . GLN A 1 148 ? 10.750 -6.152 -14.865 1.00 92.81 148 GLN A N 1
ATOM 1158 C CA . GLN A 1 148 ? 9.674 -5.995 -15.844 1.00 92.81 148 GLN A CA 1
ATOM 1159 C C . GLN A 1 148 ? 10.260 -5.552 -17.182 1.00 92.81 148 GLN A C 1
ATOM 1161 O O . GLN A 1 148 ? 10.896 -4.498 -17.243 1.00 92.81 148 GLN A O 1
ATOM 1166 N N . THR A 1 149 ? 10.055 -6.326 -18.243 1.00 92.19 149 THR A N 1
ATOM 1167 C CA . THR A 1 149 ? 10.556 -6.019 -19.588 1.00 92.19 149 THR A CA 1
ATOM 1168 C C . THR A 1 149 ? 9.500 -5.315 -20.437 1.00 92.19 149 THR A C 1
ATOM 1170 O O . THR A 1 149 ? 8.297 -5.527 -20.293 1.00 92.19 149 THR A O 1
ATOM 1173 N N . TYR A 1 150 ? 9.964 -4.425 -21.310 1.00 90.00 150 TYR A N 1
ATOM 1174 C CA . TYR A 1 150 ? 9.143 -3.624 -22.204 1.00 90.00 150 TYR A CA 1
ATOM 1175 C C . TYR A 1 150 ? 9.793 -3.595 -23.584 1.00 90.00 150 TYR A C 1
ATOM 1177 O O . TYR A 1 150 ? 10.842 -2.968 -23.771 1.00 90.00 150 TYR A O 1
ATOM 1185 N N . ASP A 1 151 ? 9.144 -4.248 -24.540 1.00 85.44 151 ASP A N 1
ATOM 1186 C CA . ASP A 1 151 ? 9.608 -4.320 -25.922 1.00 85.44 151 ASP A CA 1
ATOM 1187 C C . ASP A 1 151 ? 9.216 -3.070 -26.706 1.00 85.44 151 ASP A C 1
ATOM 1189 O O . ASP A 1 151 ? 8.193 -2.431 -26.431 1.00 85.44 151 ASP A O 1
ATOM 1193 N N . ASN A 1 152 ? 10.038 -2.716 -27.697 1.00 80.69 152 ASN A N 1
ATOM 1194 C CA . ASN A 1 152 ? 9.827 -1.548 -28.558 1.00 80.69 152 ASN A CA 1
ATOM 1195 C C . ASN A 1 152 ? 9.624 -0.249 -27.759 1.00 80.69 152 ASN A C 1
ATOM 1197 O O . ASN A 1 152 ? 8.865 0.648 -28.144 1.00 80.69 152 ASN A O 1
ATOM 1201 N N . ALA A 1 153 ? 10.302 -0.165 -26.616 1.00 86.81 153 ALA A N 1
ATOM 1202 C CA . ALA A 1 153 ? 10.176 0.925 -25.673 1.00 86.81 153 ALA A CA 1
ATOM 1203 C C . ALA A 1 153 ? 11.461 1.754 -25.602 1.00 86.81 153 ALA A C 1
ATOM 1205 O O . ALA A 1 153 ? 12.562 1.284 -25.884 1.00 86.81 153 ALA A O 1
ATOM 1206 N N . TRP A 1 154 ? 11.325 3.013 -25.200 1.00 87.50 154 TRP A N 1
ATOM 1207 C CA . TRP A 1 154 ? 12.448 3.932 -25.022 1.00 87.50 154 TRP A CA 1
ATOM 1208 C C . TRP A 1 154 ? 12.306 4.723 -23.724 1.00 87.50 154 TRP A C 1
ATOM 1210 O O . TRP A 1 154 ? 11.210 4.862 -23.172 1.00 87.50 154 TRP A O 1
ATOM 1220 N N . ARG A 1 155 ? 13.413 5.264 -23.206 1.00 89.94 155 ARG A N 1
ATOM 1221 C CA . ARG A 1 155 ? 13.361 6.089 -21.994 1.00 89.94 155 ARG A CA 1
ATOM 1222 C C . ARG A 1 155 ? 12.785 7.467 -22.296 1.00 89.94 155 ARG A C 1
ATOM 1224 O O . ARG A 1 155 ? 13.051 8.075 -23.334 1.00 89.94 155 ARG A O 1
ATOM 1231 N N . SER A 1 156 ? 12.020 8.001 -21.351 1.00 90.19 156 SER A N 1
ATOM 1232 C CA . SER A 1 156 ? 11.594 9.400 -21.383 1.00 90.19 156 SER A CA 1
ATOM 1233 C C . SER A 1 156 ? 12.796 10.352 -21.322 1.00 90.19 156 SER A C 1
ATOM 1235 O O . SER A 1 156 ? 13.888 9.984 -20.886 1.00 90.19 156 SER A O 1
ATOM 1237 N N . LYS A 1 157 ? 12.606 11.613 -21.736 1.00 86.69 157 LYS A N 1
ATOM 1238 C CA . LYS A 1 157 ? 13.680 12.629 -21.757 1.00 86.69 157 LYS A CA 1
ATOM 1239 C C . LYS A 1 157 ? 14.314 12.854 -20.377 1.00 86.69 157 LYS A C 1
ATOM 1241 O O . LYS A 1 157 ? 15.522 13.038 -20.295 1.00 86.69 157 LYS A O 1
ATOM 1246 N N . ASP A 1 158 ? 13.517 12.789 -19.312 1.00 87.81 158 ASP A N 1
ATOM 1247 C CA . ASP A 1 158 ? 13.961 12.880 -17.914 1.00 87.81 158 ASP A CA 1
ATOM 1248 C C . ASP A 1 158 ? 14.560 11.567 -17.371 1.00 87.81 158 ASP A C 1
ATOM 1250 O O . ASP A 1 158 ? 14.961 11.512 -16.211 1.00 87.81 158 ASP A O 1
ATOM 1254 N N . ARG A 1 159 ? 14.610 10.509 -18.195 1.00 86.38 159 ARG A N 1
ATOM 1255 C CA . ARG A 1 159 ? 15.133 9.165 -17.896 1.00 86.38 159 ARG A CA 1
ATOM 1256 C C . ARG A 1 159 ? 14.460 8.456 -16.714 1.00 86.38 159 ARG A C 1
ATOM 1258 O O . ARG A 1 159 ? 14.972 7.446 -16.238 1.00 86.38 159 ARG A O 1
ATOM 1265 N N . LYS A 1 160 ? 13.316 8.959 -16.239 1.00 88.69 160 LYS A N 1
ATOM 1266 C CA . LYS A 1 160 ? 12.584 8.403 -15.087 1.00 88.69 160 LYS A CA 1
ATOM 1267 C C . LYS A 1 160 ? 11.485 7.425 -15.485 1.00 88.69 160 LYS A C 1
ATOM 1269 O O . LYS A 1 160 ? 10.965 6.736 -14.615 1.00 88.69 160 LYS A O 1
ATOM 1274 N N . ASN A 1 161 ? 11.104 7.376 -16.758 1.00 92.56 161 ASN A N 1
ATOM 1275 C CA . ASN A 1 161 ? 9.997 6.564 -17.238 1.00 92.56 161 ASN A CA 1
ATOM 1276 C C . ASN A 1 161 ? 10.375 5.791 -18.503 1.00 92.56 161 ASN A C 1
ATOM 1278 O O . ASN A 1 161 ? 11.298 6.169 -19.227 1.00 92.56 161 ASN A O 1
ATOM 1282 N N . ILE A 1 162 ? 9.609 4.744 -18.787 1.00 92.31 162 ILE A N 1
ATOM 1283 C CA . ILE A 1 162 ? 9.668 4.006 -20.049 1.00 92.31 162 ILE A CA 1
ATOM 1284 C C . ILE A 1 162 ? 8.422 4.376 -20.858 1.00 92.31 162 ILE A C 1
ATOM 1286 O O . ILE A 1 162 ? 7.326 4.513 -20.305 1.00 92.31 162 ILE A O 1
ATOM 1290 N N . LEU A 1 163 ? 8.603 4.596 -22.154 1.00 91.38 163 LEU A N 1
ATOM 1291 C CA . LEU A 1 163 ? 7.565 4.983 -23.097 1.00 91.38 163 LEU A CA 1
ATOM 1292 C C . LEU A 1 163 ? 7.489 3.958 -24.225 1.00 91.38 163 LEU A C 1
ATOM 1294 O O . LEU A 1 163 ? 8.517 3.478 -24.692 1.00 91.38 163 LEU A O 1
ATOM 1298 N N . SER A 1 164 ? 6.278 3.665 -24.675 1.00 88.62 164 SER A N 1
ATOM 1299 C CA . SER A 1 164 ? 6.007 2.793 -25.818 1.00 88.62 164 SER A CA 1
ATOM 1300 C C . SER A 1 164 ? 4.839 3.346 -26.634 1.00 88.62 164 SER A C 1
ATOM 1302 O O . SER A 1 164 ? 4.115 4.241 -26.180 1.00 88.62 164 SER A O 1
ATOM 1304 N N . ARG A 1 165 ? 4.655 2.845 -27.859 1.00 86.19 165 ARG A N 1
ATOM 1305 C CA . ARG A 1 165 ? 3.432 3.100 -28.632 1.00 86.19 165 ARG A CA 1
ATOM 1306 C C . ARG A 1 165 ? 2.469 1.941 -28.442 1.00 86.19 165 ARG A C 1
ATOM 1308 O O . ARG A 1 165 ? 2.876 0.787 -28.503 1.00 86.19 165 ARG A O 1
ATOM 1315 N N . ASN A 1 166 ? 1.200 2.246 -28.200 1.00 86.38 166 ASN A N 1
ATOM 1316 C CA . ASN A 1 166 ? 0.155 1.228 -28.236 1.00 86.38 166 ASN A CA 1
ATOM 1317 C C . ASN A 1 166 ? -0.210 0.871 -29.693 1.00 86.38 166 ASN A C 1
ATOM 1319 O O . ASN A 1 166 ? 0.288 1.487 -30.635 1.00 86.38 166 ASN A O 1
ATOM 1323 N N . ALA A 1 167 ? -1.136 -0.074 -29.873 1.00 83.19 167 ALA A N 1
ATOM 1324 C CA . ALA A 1 167 ? -1.609 -0.493 -31.196 1.00 83.19 167 ALA A CA 1
ATOM 1325 C C . ALA A 1 167 ? -2.197 0.654 -32.045 1.00 83.19 167 ALA A C 1
ATOM 1327 O O . ALA A 1 167 ? -2.124 0.608 -33.265 1.00 83.19 167 ALA A O 1
ATOM 1328 N N . SER A 1 168 ? -2.732 1.712 -31.419 1.00 85.69 168 SER A N 1
ATOM 1329 C CA . SER A 1 168 ? -3.220 2.905 -32.127 1.00 85.69 168 SER A CA 1
ATOM 1330 C C . SER A 1 168 ? -2.140 3.965 -32.381 1.00 85.69 168 SER A C 1
ATOM 1332 O O . SER A 1 168 ? -2.455 5.100 -32.734 1.00 85.69 168 SER A O 1
ATOM 1334 N N . GLY A 1 169 ? -0.864 3.637 -32.157 1.00 80.25 169 GLY A N 1
ATOM 1335 C CA . GLY A 1 169 ? 0.276 4.532 -32.359 1.00 80.25 169 GLY A CA 1
ATOM 1336 C C . GLY A 1 169 ? 0.429 5.624 -31.293 1.00 80.25 169 GLY A C 1
ATOM 1337 O O . GLY A 1 169 ? 1.382 6.411 -31.347 1.00 80.25 169 GLY A O 1
ATOM 1338 N N . ARG A 1 170 ? -0.465 5.682 -30.299 1.00 86.44 170 ARG A N 1
ATOM 1339 C CA . ARG A 1 170 ? -0.424 6.666 -29.213 1.00 86.44 170 ARG A CA 1
ATOM 1340 C C . ARG A 1 170 ? 0.681 6.335 -28.223 1.00 86.44 170 ARG A C 1
ATOM 1342 O O . ARG A 1 170 ? 0.917 5.178 -27.885 1.00 86.44 170 ARG A O 1
ATOM 1349 N N . LEU A 1 171 ? 1.323 7.387 -27.726 1.00 87.44 171 LEU A N 1
ATOM 1350 C CA . LEU A 1 171 ? 2.354 7.287 -26.703 1.00 87.44 171 LEU A CA 1
ATOM 1351 C C . LEU A 1 171 ? 1.739 6.884 -25.358 1.00 87.44 171 LEU A C 1
ATOM 1353 O O . LEU A 1 171 ? 0.817 7.540 -24.872 1.00 87.44 171 LEU A O 1
ATOM 1357 N N . VAL A 1 172 ? 2.284 5.844 -24.732 1.00 90.62 172 VAL A N 1
ATOM 1358 C CA . VAL A 1 172 ? 1.851 5.350 -23.423 1.00 90.62 172 VAL A CA 1
ATOM 1359 C C . VAL A 1 172 ? 3.057 5.198 -22.499 1.00 90.62 172 VAL A C 1
ATOM 1361 O O . VAL A 1 172 ? 4.145 4.804 -22.910 1.00 90.62 172 VAL A O 1
ATOM 1364 N N . ALA A 1 173 ? 2.860 5.546 -21.229 1.00 92.62 173 ALA A N 1
ATOM 1365 C CA . ALA A 1 173 ? 3.831 5.305 -20.171 1.00 92.62 173 ALA A CA 1
ATOM 1366 C C . ALA A 1 173 ? 3.752 3.853 -19.692 1.00 92.62 173 ALA A C 1
ATOM 1368 O O . ALA A 1 173 ? 2.664 3.374 -19.369 1.00 92.62 173 ALA A O 1
ATOM 1369 N N . ALA A 1 174 ? 4.906 3.207 -19.561 1.00 92.06 174 ALA A N 1
ATOM 1370 C CA . ALA A 1 174 ? 5.024 1.885 -18.970 1.00 92.06 174 ALA A CA 1
ATOM 1371 C C . ALA A 1 174 ? 4.441 1.845 -17.552 1.00 92.06 174 ALA A C 1
ATOM 1373 O O . ALA A 1 174 ? 4.636 2.767 -16.747 1.00 92.06 174 ALA A O 1
ATOM 1374 N N . ALA A 1 175 ? 3.737 0.756 -17.250 1.00 91.94 175 ALA A N 1
ATOM 1375 C CA . ALA A 1 175 ? 3.107 0.539 -15.961 1.00 91.94 175 ALA A CA 1
ATOM 1376 C C . ALA A 1 175 ? 3.222 -0.922 -15.521 1.00 91.94 175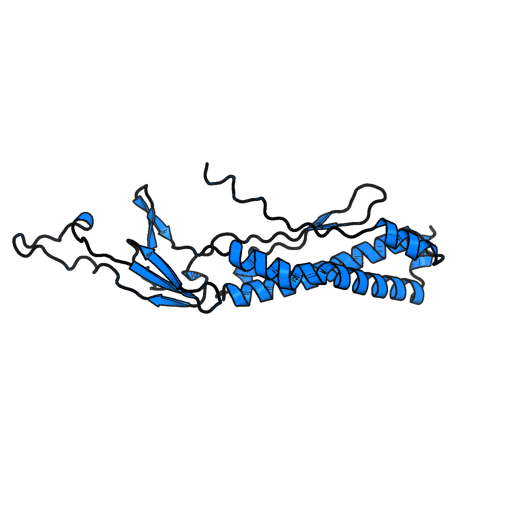 ALA A C 1
ATOM 1378 O O . ALA A 1 175 ? 2.943 -1.840 -16.299 1.00 91.94 175 ALA A O 1
ATOM 1379 N N . VAL A 1 176 ? 3.564 -1.101 -14.248 1.00 89.88 176 VAL A N 1
ATOM 1380 C CA . VAL A 1 176 ? 3.748 -2.395 -13.594 1.00 89.88 176 VAL A CA 1
ATOM 1381 C C . VAL A 1 176 ? 2.411 -2.852 -12.998 1.00 89.88 176 VAL A C 1
ATOM 1383 O O . VAL A 1 176 ? 1.760 -2.049 -12.315 1.00 89.88 176 VAL A O 1
ATOM 1386 N N . PRO A 1 177 ? 1.952 -4.086 -13.276 1.00 87.31 177 PRO A N 1
ATOM 1387 C CA . PRO A 1 177 ? 0.814 -4.671 -12.576 1.00 87.31 177 PRO A CA 1
ATOM 1388 C C . PRO A 1 177 ? 1.199 -4.979 -11.125 1.00 87.31 177 PRO A C 1
ATOM 1390 O O . PRO A 1 177 ? 2.254 -5.548 -10.869 1.00 87.31 177 PRO A O 1
ATOM 1393 N N . LEU A 1 178 ? 0.354 -4.562 -10.180 1.00 83.94 178 LEU A N 1
ATOM 1394 C CA . LEU A 1 178 ? 0.583 -4.775 -8.747 1.00 83.94 178 LEU A CA 1
ATOM 1395 C C . LEU A 1 178 ? -0.431 -5.723 -8.107 1.00 83.94 178 LEU A C 1
ATOM 1397 O O . LEU A 1 178 ? -0.173 -6.200 -7.009 1.00 83.94 178 LEU A O 1
ATOM 1401 N N . TYR A 1 179 ? -1.567 -5.95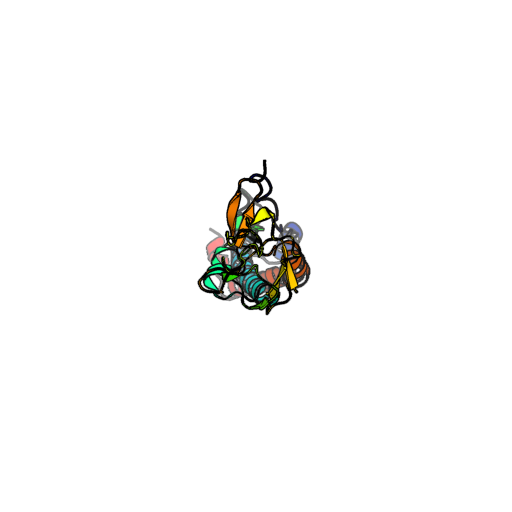1 -8.771 1.00 82.50 179 TYR A N 1
ATOM 1402 C CA . TYR A 1 179 ? -2.725 -6.625 -8.193 1.00 82.50 179 TYR A CA 1
ATOM 1403 C C . TYR A 1 179 ? -2.355 -7.979 -7.596 1.00 82.50 179 TYR A C 1
ATOM 1405 O O . TYR A 1 179 ? -2.408 -8.118 -6.381 1.00 82.50 179 TYR A O 1
ATOM 1413 N N . ASP A 1 180 ? -1.887 -8.911 -8.425 1.00 82.06 180 ASP A N 1
ATOM 1414 C CA . ASP A 1 180 ? -1.677 -10.302 -8.015 1.00 82.06 180 ASP A CA 1
ATOM 1415 C C . ASP A 1 180 ? -0.712 -10.413 -6.827 1.00 82.06 180 ASP A C 1
ATOM 1417 O O . ASP A 1 180 ? -1.012 -11.065 -5.834 1.00 82.06 180 ASP A O 1
ATOM 1421 N N . LYS A 1 181 ? 0.422 -9.700 -6.879 1.00 84.50 181 LYS A N 1
ATOM 1422 C CA . LYS A 1 181 ? 1.429 -9.755 -5.809 1.00 84.50 181 LYS A CA 1
ATOM 1423 C C . LYS A 1 181 ? 0.957 -9.127 -4.502 1.00 84.50 181 LYS A C 1
ATOM 1425 O O . LYS A 1 181 ? 1.289 -9.625 -3.433 1.00 84.50 181 LYS A O 1
ATOM 1430 N N . ILE A 1 182 ? 0.252 -8.000 -4.574 1.00 83.38 182 ILE A N 1
ATOM 1431 C CA . ILE A 1 182 ? -0.166 -7.286 -3.365 1.00 83.38 182 ILE A CA 1
ATOM 1432 C C . ILE A 1 182 ? -1.406 -7.935 -2.753 1.00 83.38 182 ILE A C 1
ATOM 1434 O O . ILE A 1 182 ? -1.517 -7.955 -1.535 1.00 83.38 182 ILE A O 1
ATOM 1438 N N . HIS A 1 183 ? -2.307 -8.478 -3.572 1.00 80.50 183 HIS A N 1
ATOM 1439 C CA . HIS A 1 183 ? -3.501 -9.176 -3.106 1.00 80.50 183 HIS A CA 1
ATOM 1440 C C . HIS A 1 183 ? -3.138 -10.358 -2.211 1.00 80.50 183 HIS A C 1
ATOM 1442 O O . HIS A 1 183 ? -3.517 -10.351 -1.046 1.00 80.50 183 HIS A O 1
ATOM 1448 N N . VAL A 1 184 ? -2.311 -11.279 -2.719 1.00 83.81 184 VAL A N 1
ATOM 1449 C CA . VAL A 1 184 ? -1.839 -12.454 -1.966 1.00 83.81 184 VAL A CA 1
ATOM 1450 C C . VAL A 1 184 ? -1.204 -12.027 -0.645 1.00 83.81 184 VAL A C 1
ATOM 1452 O O . VAL A 1 184 ? -1.564 -12.505 0.421 1.00 83.81 184 VAL A O 1
ATOM 1455 N N . ARG A 1 185 ? -0.322 -11.027 -0.688 1.00 84.19 185 ARG A N 1
ATOM 1456 C CA . ARG A 1 185 ? 0.385 -10.577 0.512 1.00 84.19 185 ARG A CA 1
ATOM 1457 C C . ARG A 1 185 ? -0.522 -9.910 1.547 1.00 84.19 185 ARG A C 1
ATOM 1459 O O . ARG A 1 185 ? -0.263 -9.996 2.741 1.00 84.19 185 ARG A O 1
ATOM 1466 N N . ILE A 1 186 ? -1.569 -9.220 1.105 1.00 83.25 186 ILE A N 1
ATOM 1467 C CA . ILE A 1 186 ? -2.572 -8.640 2.001 1.00 83.25 186 ILE A CA 1
ATOM 1468 C C . ILE A 1 186 ? -3.454 -9.736 2.605 1.00 83.25 186 ILE A C 1
ATOM 1470 O O . ILE A 1 186 ? -3.768 -9.652 3.791 1.00 83.25 186 ILE A O 1
ATOM 1474 N N . GLU A 1 187 ? -3.849 -10.739 1.823 1.00 79.12 187 GLU A N 1
ATOM 1475 C CA . GLU A 1 187 ? -4.603 -11.891 2.328 1.00 79.12 187 GLU A CA 1
ATOM 1476 C C . GLU A 1 187 ? -3.824 -12.607 3.431 1.00 79.12 187 GLU A C 1
ATOM 1478 O O . GLU A 1 187 ? -4.324 -12.709 4.553 1.00 79.12 187 GLU A O 1
ATOM 1483 N N . ASP A 1 188 ? -2.567 -12.955 3.154 1.00 83.94 188 ASP A N 1
ATOM 1484 C CA . ASP A 1 188 ? -1.717 -13.716 4.070 1.00 83.94 188 ASP A CA 1
ATOM 1485 C C . ASP A 1 188 ? -1.326 -12.921 5.329 1.00 83.94 188 ASP A C 1
ATOM 1487 O O . ASP A 1 188 ? -1.358 -13.456 6.434 1.00 83.94 188 ASP A O 1
ATOM 1491 N N . ASN A 1 189 ? -0.969 -11.635 5.193 1.00 84.31 189 ASN A N 1
ATOM 1492 C CA . ASN A 1 189 ? -0.350 -10.872 6.293 1.00 84.31 189 ASN A CA 1
ATOM 1493 C C . ASN A 1 189 ? -1.288 -9.880 6.996 1.00 84.31 189 ASN A C 1
ATOM 1495 O O . ASN A 1 189 ? -0.949 -9.340 8.053 1.00 84.31 189 ASN A O 1
ATOM 1499 N N . VAL A 1 190 ? -2.420 -9.527 6.383 1.00 82.94 190 VAL A N 1
ATOM 1500 C CA . VAL A 1 190 ? -3.313 -8.483 6.911 1.00 82.94 190 VAL A CA 1
ATOM 1501 C C . VAL A 1 190 ? -4.684 -9.041 7.245 1.00 82.94 190 VAL A C 1
ATOM 1503 O O . VAL A 1 190 ? -5.206 -8.718 8.309 1.00 82.94 190 VAL A O 1
ATOM 1506 N N . ILE A 1 191 ? -5.272 -9.833 6.348 1.00 77.88 191 ILE A N 1
ATOM 1507 C CA . ILE A 1 191 ? -6.634 -10.344 6.524 1.00 77.88 191 ILE A CA 1
ATOM 1508 C C . ILE A 1 191 ? -6.652 -11.529 7.491 1.00 77.88 191 ILE A C 1
ATOM 1510 O O . ILE A 1 191 ? -7.570 -11.594 8.302 1.00 77.88 191 ILE A O 1
ATOM 1514 N N . ALA A 1 192 ? -5.623 -12.383 7.482 1.00 79.00 192 ALA A N 1
ATOM 1515 C CA . ALA A 1 192 ? -5.505 -13.513 8.409 1.00 79.00 192 ALA A CA 1
ATOM 1516 C C . ALA A 1 192 ? -5.675 -13.113 9.892 1.00 79.00 192 ALA A C 1
ATOM 1518 O O . ALA A 1 192 ? -6.376 -13.784 10.640 1.00 79.00 192 ALA A O 1
ATOM 1519 N N . ASP A 1 193 ? -5.121 -11.965 10.293 1.00 79.12 193 ASP A N 1
ATOM 1520 C CA . ASP A 1 193 ? -5.193 -11.460 11.674 1.00 79.12 193 ASP A CA 1
ATOM 1521 C C . ASP A 1 193 ? -6.415 -10.560 11.945 1.00 79.12 193 ASP A C 1
ATOM 1523 O O . ASP A 1 193 ? -6.550 -9.982 13.031 1.00 79.12 193 ASP A O 1
ATOM 1527 N N . ALA A 1 194 ? -7.262 -10.308 10.943 1.00 79.88 194 ALA A N 1
ATOM 1528 C CA . ALA A 1 194 ? -8.256 -9.244 11.029 1.00 79.88 194 ALA A CA 1
ATOM 1529 C C . ALA A 1 194 ? -9.321 -9.525 12.094 1.00 79.88 194 ALA A C 1
ATOM 1531 O O . ALA A 1 194 ? -9.688 -8.612 12.838 1.00 79.88 194 ALA A O 1
ATOM 1532 N N . GLU A 1 195 ? -9.779 -10.771 12.190 1.00 79.94 195 GLU A N 1
ATOM 1533 C CA . GLU A 1 195 ? -10.775 -11.198 13.171 1.00 79.94 195 GLU A CA 1
ATOM 1534 C C . GLU A 1 195 ? -10.251 -11.049 14.604 1.00 79.94 195 GLU A C 1
ATOM 1536 O O . GLU A 1 195 ? -10.854 -10.340 15.414 1.00 79.94 195 GLU A O 1
ATOM 1541 N N . GLU A 1 196 ? -9.077 -11.618 14.896 1.00 84.38 196 GLU A N 1
ATOM 1542 C CA . GLU A 1 196 ? -8.441 -11.520 16.215 1.00 84.38 196 GLU A CA 1
ATOM 1543 C C . GLU A 1 196 ? -8.255 -10.053 16.630 1.00 84.38 196 GLU A C 1
ATOM 1545 O O . GLU A 1 196 ? -8.538 -9.652 17.764 1.00 84.38 196 GLU A O 1
ATOM 1550 N N . LEU A 1 197 ? -7.831 -9.208 15.688 1.00 85.75 197 LEU A N 1
ATOM 1551 C CA . LEU A 1 197 ? -7.642 -7.786 15.928 1.00 85.75 197 LEU A CA 1
ATOM 1552 C C . LEU A 1 197 ? -8.959 -7.067 16.266 1.00 85.75 197 LEU A C 1
ATOM 1554 O O . LEU A 1 197 ? -8.980 -6.219 17.166 1.00 85.75 197 LEU A O 1
ATOM 1558 N N . VAL A 1 198 ? -10.049 -7.383 15.560 1.00 84.38 198 VAL A N 1
ATOM 1559 C CA . VAL A 1 198 ? -11.382 -6.829 15.841 1.00 84.38 198 VAL A CA 1
ATOM 1560 C C . VAL A 1 198 ? -11.860 -7.277 17.219 1.00 84.38 198 VAL A C 1
ATOM 1562 O O . VAL A 1 198 ? -12.241 -6.423 18.026 1.00 84.38 198 VAL A O 1
ATOM 1565 N N . LEU A 1 199 ? -11.768 -8.573 17.527 1.00 84.12 199 LEU A N 1
ATOM 1566 C CA . LEU A 1 199 ? -12.168 -9.143 18.817 1.00 84.12 199 LEU A CA 1
ATOM 1567 C C . LEU A 1 199 ? -11.383 -8.533 19.981 1.00 84.12 199 LEU A C 1
ATOM 1569 O O . LEU A 1 199 ? -11.960 -8.173 21.013 1.00 84.12 199 LEU A O 1
ATOM 1573 N N . LYS A 1 200 ? -10.078 -8.319 19.802 1.00 89.19 200 LYS A N 1
ATOM 1574 C CA . LYS A 1 200 ? -9.225 -7.642 20.783 1.00 89.19 200 LYS A CA 1
ATOM 1575 C C . LYS A 1 200 ? -9.696 -6.217 21.066 1.00 89.19 200 LYS A C 1
ATOM 1577 O O . LYS A 1 200 ? -9.823 -5.827 22.231 1.00 89.19 200 LYS A O 1
ATOM 1582 N N . TYR A 1 201 ? -9.967 -5.423 20.027 1.00 90.62 201 TYR A N 1
ATOM 1583 C CA . TYR A 1 201 ? -10.463 -4.057 20.219 1.00 90.62 201 TYR A CA 1
ATOM 1584 C C . TYR A 1 201 ? -11.873 -4.026 20.802 1.00 90.62 201 TYR A C 1
ATOM 1586 O O . TYR A 1 201 ? -12.159 -3.151 21.621 1.00 90.62 201 TYR A O 1
ATOM 1594 N N . PHE A 1 202 ? -12.729 -4.972 20.421 1.00 87.56 202 PHE A N 1
ATOM 1595 C CA . PHE A 1 202 ? -14.080 -5.103 20.951 1.00 87.56 202 PHE A CA 1
ATOM 1596 C C . PHE A 1 202 ? -14.062 -5.410 22.445 1.00 87.56 202 PHE A C 1
ATOM 1598 O O . PHE A 1 202 ? -14.666 -4.673 23.222 1.00 87.56 202 PHE A O 1
ATOM 1605 N N . THR A 1 203 ? -13.286 -6.412 22.856 1.00 85.81 203 THR A N 1
ATOM 1606 C CA . THR A 1 203 ? -13.130 -6.797 24.264 1.00 85.81 203 THR A CA 1
ATOM 1607 C C . THR A 1 203 ? -12.641 -5.619 25.103 1.00 85.81 203 THR A C 1
ATOM 1609 O O . THR A 1 203 ? -13.220 -5.302 26.141 1.00 85.81 203 THR A O 1
ATOM 1612 N N . HIS A 1 204 ? -11.614 -4.910 24.626 1.00 89.75 204 HIS A N 1
ATOM 1613 C CA . HIS A 1 204 ? -11.084 -3.738 25.317 1.00 89.75 204 HIS A CA 1
ATOM 1614 C C . HIS A 1 204 ? -12.117 -2.602 25.424 1.00 89.75 204 HIS A C 1
ATOM 1616 O O . HIS A 1 204 ? -12.254 -1.971 26.471 1.00 89.75 204 HIS A O 1
ATOM 1622 N N . GLU A 1 205 ? -12.846 -2.314 24.345 1.00 89.88 205 GLU A N 1
ATOM 1623 C CA . GLU A 1 205 ? -13.866 -1.262 24.316 1.00 89.88 205 GLU A CA 1
ATOM 1624 C C . GLU A 1 205 ? -15.057 -1.594 25.229 1.00 89.88 205 GLU A C 1
ATOM 1626 O O . GLU A 1 205 ? -15.555 -0.713 25.934 1.00 89.88 205 GLU A O 1
ATOM 1631 N N . LEU A 1 206 ? -15.482 -2.859 25.266 1.00 86.44 206 LEU A N 1
ATOM 1632 C CA . LEU A 1 206 ? -16.553 -3.331 26.140 1.00 86.44 206 LEU A CA 1
ATOM 1633 C C . LEU A 1 206 ? -16.142 -3.245 27.616 1.00 86.44 206 LEU A C 1
ATOM 1635 O O . LEU A 1 206 ? -16.866 -2.658 28.420 1.00 86.44 206 LEU A O 1
ATOM 1639 N N . GLN A 1 207 ? -14.948 -3.734 27.968 1.00 86.38 207 GLN A N 1
ATOM 1640 C CA . GLN A 1 207 ? -14.402 -3.619 29.325 1.00 86.38 207 GLN A CA 1
ATOM 1641 C C . GLN A 1 207 ? -14.274 -2.161 29.773 1.00 86.38 207 GLN A C 1
ATOM 1643 O O . GLN A 1 207 ? -14.584 -1.832 30.919 1.00 86.38 207 GLN A O 1
ATOM 1648 N N . TRP A 1 208 ? -13.832 -1.276 28.879 1.00 88.19 208 TRP A N 1
ATOM 1649 C CA . TRP A 1 208 ? -13.726 0.146 29.182 1.00 88.19 208 TRP A CA 1
ATOM 1650 C C . TRP A 1 208 ? -15.098 0.769 29.466 1.00 88.19 208 TRP A C 1
ATOM 1652 O O . TRP A 1 208 ? -15.236 1.478 30.459 1.00 88.19 208 TRP A O 1
ATOM 1662 N N . ARG A 1 209 ? -16.127 0.451 28.668 1.00 87.19 209 ARG A N 1
ATOM 1663 C CA . ARG A 1 209 ? -17.512 0.924 28.877 1.00 87.19 209 ARG A CA 1
ATOM 1664 C C . ARG A 1 209 ? -18.140 0.401 30.162 1.00 87.19 209 ARG A C 1
ATOM 1666 O O . ARG A 1 209 ? -18.884 1.134 30.812 1.00 87.19 209 ARG A O 1
ATOM 1673 N N . LEU A 1 210 ? -17.841 -0.846 30.522 1.00 85.25 210 LEU A N 1
ATOM 1674 C CA . LEU A 1 210 ? -18.258 -1.454 31.784 1.00 85.25 210 LEU A CA 1
ATOM 1675 C C . LEU A 1 210 ? -17.648 -0.710 32.975 1.00 85.25 210 LEU A C 1
ATOM 1677 O O . LEU A 1 210 ? -18.381 -0.249 33.848 1.00 85.25 210 LEU A O 1
ATOM 1681 N N . LYS A 1 211 ? -16.322 -0.522 32.967 1.00 86.75 211 LYS A N 1
ATOM 1682 C CA . LYS A 1 211 ? -15.583 0.179 34.029 1.00 86.75 211 LYS A CA 1
ATOM 1683 C C . LYS A 1 211 ? -15.968 1.653 34.148 1.00 86.75 211 LYS A C 1
ATOM 1685 O O . LYS A 1 211 ? -16.035 2.170 35.256 1.00 86.75 211 LYS A O 1
ATOM 1690 N N . SER A 1 212 ? -16.221 2.330 33.029 1.00 86.94 212 SER A N 1
ATOM 1691 C CA . SER A 1 212 ? -16.586 3.752 33.014 1.00 86.94 212 SER A CA 1
ATOM 1692 C C . SER A 1 212 ? -18.065 4.015 33.305 1.00 86.94 212 SER A C 1
ATOM 1694 O O . SER A 1 212 ? -18.462 5.170 33.431 1.00 86.94 212 SER A O 1
ATOM 1696 N N . GLY A 1 213 ? -18.901 2.973 33.382 1.00 81.44 213 GLY A N 1
ATOM 1697 C CA . GLY A 1 213 ? -20.343 3.115 33.591 1.00 81.44 213 GLY A CA 1
ATOM 1698 C C . GLY A 1 213 ? -21.106 3.700 32.396 1.00 81.44 213 GLY A C 1
ATOM 1699 O O . GLY A 1 213 ? -22.304 3.949 32.512 1.00 81.44 213 GLY A O 1
ATOM 1700 N N . MET A 1 214 ? -20.460 3.884 31.235 1.00 79.38 214 MET A N 1
ATOM 1701 C CA . MET A 1 214 ? -21.087 4.441 30.025 1.00 79.38 214 MET A CA 1
ATOM 1702 C C . MET A 1 214 ? -22.297 3.641 29.533 1.00 79.38 214 MET A C 1
ATOM 1704 O O . MET A 1 214 ? -23.157 4.195 28.855 1.00 79.38 214 MET A O 1
ATOM 1708 N N . TRP A 1 215 ? -22.376 2.356 29.876 1.00 76.19 215 TRP A N 1
ATOM 1709 C CA . TRP A 1 215 ? -23.504 1.493 29.532 1.00 76.19 215 TRP A CA 1
ATOM 1710 C C . TRP A 1 215 ? -24.820 1.916 30.205 1.00 76.19 215 TRP A C 1
ATOM 1712 O O . TRP A 1 215 ? -25.889 1.650 29.664 1.00 76.19 215 TRP A O 1
ATOM 1722 N N . LYS A 1 216 ? -24.762 2.615 31.349 1.00 72.00 216 LYS A N 1
ATOM 1723 C CA . LYS A 1 216 ? -25.956 3.069 32.080 1.00 72.00 216 LYS A CA 1
ATOM 1724 C C . LYS A 1 216 ? -26.717 4.167 31.338 1.00 72.00 216 LYS A C 1
ATOM 1726 O O . LYS A 1 216 ? -27.939 4.192 31.381 1.00 72.00 216 LYS A O 1
ATOM 1731 N N . GLY A 1 217 ? -26.008 5.033 30.609 1.00 71.56 217 GLY A N 1
ATOM 1732 C CA . GLY A 1 217 ? -26.621 6.064 29.759 1.00 71.56 217 GLY A CA 1
ATOM 1733 C C . GLY A 1 217 ? -27.295 5.509 28.498 1.00 71.56 217 GLY A C 1
ATOM 1734 O O . GLY A 1 217 ? -27.886 6.264 27.734 1.00 71.56 217 GLY A O 1
ATOM 1735 N N . ASP A 1 218 ? -27.186 4.199 28.263 1.00 64.25 218 ASP A N 1
ATOM 1736 C CA . ASP A 1 218 ? -27.797 3.494 27.138 1.00 64.25 218 ASP A CA 1
ATOM 1737 C C . ASP A 1 218 ? -29.037 2.669 27.531 1.00 64.25 218 ASP A C 1
ATOM 1739 O O . ASP A 1 218 ? -29.624 2.034 26.656 1.00 64.25 218 ASP A O 1
ATOM 1743 N N . LEU A 1 219 ? -29.445 2.710 28.810 1.00 59.50 219 LEU A N 1
ATOM 1744 C CA . LEU A 1 219 ? -30.694 2.126 29.334 1.00 59.50 219 LEU A CA 1
ATOM 1745 C C . LEU A 1 219 ? -31.945 2.973 29.021 1.00 59.50 219 LEU A C 1
ATOM 1747 O O . LEU A 1 219 ? -33.061 2.490 29.192 1.00 59.50 219 LEU A O 1
ATOM 1751 N N . THR A 1 220 ? -31.751 4.213 28.563 1.00 48.38 220 THR A N 1
ATOM 1752 C CA . THR A 1 220 ? -32.776 5.145 28.058 1.00 48.38 220 THR A CA 1
ATOM 1753 C C . THR A 1 220 ? -32.710 5.265 26.539 1.00 48.38 220 THR A C 1
ATOM 1755 O O . THR A 1 220 ? -33.783 5.348 25.914 1.00 48.38 220 THR A O 1
#

pLDDT: mean 76.08, std 15.91, range [26.61, 95.19]

Sequence (220 aa):
MARERVLHGNAVIDIDVDELVKLAAGFDVPRKTIHKAWGVALKKAAITLRRRSLNEFKEVAAPRSMAMVSRRIMPPFIFRKSGFGLDEIKLWFGLNRVKVKDLKGRITGKEPPRHSLRDPNTGRFIAASERAGSWSLAFNSAGELGTQTYDNAWRSKDRKNILSRNASGRLVAAAVPLYDKIHVRIEDNVIADAEELVLKYFTHELQWRLKSGMWKGDLT

Secondary structure (DSSP, 8-state):
--SGGGS--EEE----HHHHHHHHTTS---HHHHHHHHHHHHHHHHHHHHHHHHHHHHHHH-BS-HHHHHTTBPPPEEEPPSSSPPPEEEEEB----EEGGGB-EEEEEPPPPSS--B-TTT-SBPPTTT-----EEEEEESSTT-EEEEET-EE-TTSSSEEEE-TTS-EEE-EE--HHHHHHHHIIIIITTHHHHHHHHHHHHHHHHHHHTGGGGG--

Radius of gyration: 26.19 Å; chains: 1; bounding box: 58×29×84 Å